Protein AF-A0A2V9ZNV8-F1 (afdb_monomer)

Sequence (178 aa):
MLICQIPMPKRKITPRYIADHIRRVLKDGGSAPHAEGVQHFFKHEIKSRGWYTAELRKVAVRFRRTILREQGLGFLLKVADDLFSGDVLEEKVFAVFLLEKLTDKFADPEFKLFESWLNRISSWAEHDGLVHYLIAPMVAANPERAKAMLRGSYPGNAPEDVLSGDHQIVRNIAVRQR

Mean predicted aligned error: 8.96 Å

Nearest PDB structures (foldseek):
  5clc-assembly1_A  TM=7.152E-01  e=2.183E-01  Bacillus cereus
  8twe-assembly1_A  TM=3.656E-01  e=3.025E+00  Homo sapiens
  3t7u-assembly1_A  TM=3.974E-01  e=7.906E+00  Homo sapiens

pLDDT: mean 80.58, std 19.2, range [36.0, 98.56]

Radius of gyration: 18.41 Å; Cα contacts (8 Å, |Δi|>4): 167; chains: 1; bounding box: 57×50×42 Å

Solvent-accessible surface area (backbone atoms only — not comparable to full-atom values): 10294 Å² total; per-residue (Å²): 136,85,81,80,79,76,81,74,80,77,76,83,84,46,42,65,60,51,30,55,48,50,54,48,52,51,64,75,70,34,34,71,78,44,23,60,58,56,42,76,81,43,100,58,96,65,55,56,50,22,66,57,67,56,59,50,42,56,52,23,48,54,51,35,56,51,39,44,76,76,63,28,66,74,45,46,52,48,22,25,51,56,25,39,73,46,82,36,53,60,40,32,53,38,23,45,43,49,49,44,92,46,46,91,80,53,54,71,71,54,50,52,51,58,56,59,47,62,83,64,57,86,48,44,69,55,48,51,48,46,39,64,54,45,48,48,57,43,27,73,75,38,61,70,52,50,58,51,51,69,68,55,66,69,68,97,71,66,52,69,69,49,75,64,61,63,67,62,55,61,50,48,53,64,56,70,57,105

Foldseek 3Di:
DDPPPDPDPDPPDALVNVLVVVVVVLQVVADPVQQVVVCVLDPDDAQERRDQLVVLLVVLVVVLVVCCVPPNDVSLLSNLLSQLLDRHPSSLLSSLSSCFPVLVVDDPVVLVVLVVSLVSDDALLSVCSSCVRHNVVNCVVPVVVVVVCVVPPNPPPPPVRNVVPPVVVNCVSVVVSD

Secondary structure (DSSP, 8-state):
--------------HHHHHHHHHHHHHHT--HHHHHHHHTT-SS--------HHHHHHHHHHHHHHHHHHH-HHHHHHHHHHHHTSS-HHHHHHHHHHHTT-GGG--HHHHHHHHHHGGG--SHHHHHHHIIIIIHHHHHH-THHHHHHHHS---TT--HHHHT--HHHHHHHHHHT-

Structure (mmCIF, N/CA/C/O backbone):
data_AF-A0A2V9ZNV8-F1
#
_entry.id   AF-A0A2V9ZNV8-F1
#
loop_
_atom_site.group_PDB
_atom_site.id
_atom_site.type_symbol
_atom_site.label_atom_id
_atom_site.label_alt_id
_atom_site.label_comp_id
_atom_site.label_asym_id
_atom_site.label_entity_id
_atom_site.label_seq_id
_atom_site.pdbx_PDB_ins_code
_atom_site.Cartn_x
_atom_site.Cartn_y
_atom_site.Cartn_z
_atom_site.occupancy
_atom_site.B_iso_or_equiv
_atom_site.auth_seq_id
_atom_site.auth_comp_id
_atom_site.auth_asym_id
_atom_site.auth_atom_id
_atom_site.pdbx_PDB_model_num
ATOM 1 N N . MET A 1 1 ? -36.418 -35.759 -21.813 1.00 37.81 1 MET A N 1
ATOM 2 C CA . MET A 1 1 ? -35.097 -35.883 -21.156 1.00 37.81 1 MET A CA 1
ATOM 3 C C . MET A 1 1 ? -34.830 -34.603 -20.382 1.00 37.81 1 MET A C 1
ATOM 5 O O . MET A 1 1 ? -34.670 -33.559 -20.997 1.00 37.81 1 MET A O 1
ATOM 9 N N . LEU A 1 2 ? -34.880 -34.669 -19.051 1.00 41.97 2 LEU A N 1
ATOM 10 C CA . LEU A 1 2 ? -34.620 -33.539 -18.157 1.00 41.97 2 LEU A CA 1
ATOM 11 C C . LEU A 1 2 ? -33.108 -33.506 -17.881 1.00 41.97 2 LEU A C 1
ATOM 13 O O . LEU A 1 2 ? -32.586 -34.416 -17.240 1.00 41.97 2 LEU A O 1
ATOM 17 N N . ILE A 1 3 ? -32.388 -32.517 -18.412 1.00 45.09 3 ILE A N 1
ATOM 18 C CA . ILE A 1 3 ? -30.955 -32.362 -18.136 1.00 45.09 3 ILE A CA 1
ATOM 19 C C . ILE A 1 3 ? -30.840 -31.653 -16.786 1.00 45.09 3 ILE A C 1
ATOM 21 O O . ILE A 1 3 ? -31.090 -30.455 -16.675 1.00 45.09 3 ILE A O 1
ATOM 25 N N . CYS A 1 4 ? -30.511 -32.422 -15.751 1.00 42.50 4 CYS A N 1
ATOM 26 C CA . CYS A 1 4 ? -30.194 -31.918 -14.424 1.00 42.50 4 CYS A CA 1
ATOM 27 C C . CYS A 1 4 ? -28.924 -31.055 -14.528 1.00 42.50 4 CYS A C 1
ATOM 29 O O . CYS A 1 4 ? -27.820 -31.579 -14.673 1.00 42.50 4 CYS A O 1
ATOM 31 N N . GLN A 1 5 ? -29.074 -29.729 -14.522 1.00 48.47 5 GLN 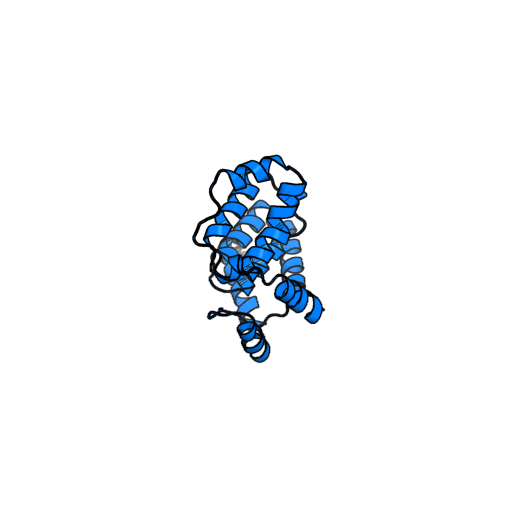A N 1
ATOM 32 C CA . GLN A 1 5 ? -27.938 -28.822 -14.382 1.00 48.47 5 GLN A CA 1
ATOM 33 C C . GLN A 1 5 ? -27.420 -28.949 -12.950 1.00 48.47 5 GLN A C 1
ATOM 35 O O . GLN A 1 5 ? -27.985 -28.377 -12.021 1.00 48.47 5 GLN A O 1
ATOM 40 N N . ILE A 1 6 ? -26.357 -29.730 -12.767 1.00 54.69 6 ILE A N 1
ATOM 41 C CA . ILE A 1 6 ? -25.615 -29.774 -11.508 1.00 54.69 6 ILE A CA 1
ATOM 42 C C . ILE A 1 6 ? -24.993 -28.381 -11.317 1.00 54.69 6 ILE A C 1
ATOM 44 O O . ILE A 1 6 ? -24.183 -27.971 -12.155 1.00 54.69 6 ILE A O 1
ATOM 48 N N . PRO A 1 7 ? -25.341 -27.621 -10.262 1.00 53.62 7 PRO A N 1
ATOM 49 C CA . PRO A 1 7 ? -24.686 -26.352 -10.000 1.00 53.62 7 PRO A CA 1
ATOM 50 C C . PRO A 1 7 ? -23.217 -26.625 -9.667 1.00 53.62 7 PRO A C 1
ATOM 52 O O . PRO A 1 7 ? -22.889 -27.203 -8.632 1.00 53.62 7 PRO A O 1
ATOM 55 N N . MET A 1 8 ? -22.323 -26.211 -10.564 1.00 44.19 8 MET A N 1
ATOM 56 C CA . MET A 1 8 ? -20.884 -26.215 -10.316 1.00 44.19 8 MET A CA 1
ATOM 57 C C . MET A 1 8 ? -20.601 -25.396 -9.047 1.00 44.19 8 MET A C 1
ATOM 59 O O . MET A 1 8 ? -21.043 -24.243 -8.964 1.00 44.19 8 MET A O 1
ATOM 63 N N . PRO A 1 9 ? -19.871 -25.934 -8.055 1.00 50.34 9 PRO A N 1
ATOM 64 C CA . PRO A 1 9 ? -19.539 -25.176 -6.859 1.00 50.34 9 PRO A CA 1
ATOM 65 C C . PRO A 1 9 ? -18.729 -23.943 -7.269 1.00 50.34 9 PRO A C 1
ATOM 67 O O . PRO A 1 9 ? -17.653 -24.060 -7.861 1.00 50.34 9 PRO A O 1
ATOM 70 N N . LYS A 1 10 ? -19.250 -22.745 -6.969 1.00 58.75 10 LYS A N 1
ATOM 71 C CA . LYS A 1 10 ? -18.510 -21.490 -7.150 1.00 58.75 10 LYS A CA 1
ATOM 72 C C . LYS A 1 10 ? -17.178 -21.636 -6.415 1.00 58.75 10 LYS A C 1
ATOM 74 O O . LYS A 1 10 ? -17.166 -21.793 -5.194 1.00 58.75 10 LYS A O 1
ATOM 79 N N . ARG A 1 11 ? -16.060 -21.626 -7.153 1.00 64.50 11 ARG A N 1
ATOM 80 C CA . ARG A 1 11 ? -14.713 -21.643 -6.563 1.00 64.50 11 ARG A CA 1
ATOM 81 C C . ARG A 1 11 ? -14.654 -20.561 -5.484 1.00 64.50 11 ARG A C 1
ATOM 83 O O . ARG A 1 11 ? -14.945 -19.402 -5.769 1.00 64.50 11 ARG A O 1
ATOM 90 N N . LYS A 1 12 ? -14.292 -20.936 -4.253 1.00 75.94 12 LYS A N 1
ATOM 91 C CA . LYS A 1 12 ? -14.057 -19.9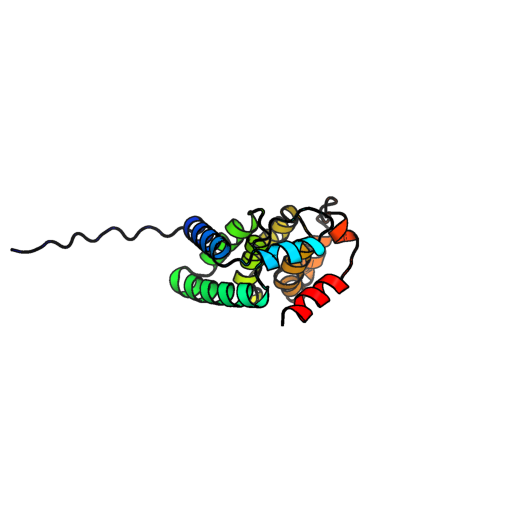64 -3.179 1.00 75.94 12 LYS A CA 1
ATOM 92 C C . LYS A 1 12 ? -12.858 -19.108 -3.580 1.00 75.94 12 LYS A C 1
ATOM 94 O O . LYS A 1 12 ? -11.733 -19.598 -3.620 1.00 75.94 12 LYS A O 1
ATOM 99 N N . ILE A 1 13 ? -13.117 -17.852 -3.922 1.00 89.19 13 ILE A N 1
ATOM 100 C CA . ILE A 1 13 ? -12.081 -16.878 -4.256 1.00 89.19 13 ILE A CA 1
ATOM 101 C C . ILE A 1 13 ? -11.381 -16.495 -2.949 1.00 89.19 13 ILE A C 1
ATOM 103 O O . ILE A 1 13 ? -12.028 -16.045 -2.006 1.00 89.19 13 ILE A O 1
ATOM 107 N N . THR A 1 14 ? -10.069 -16.708 -2.872 1.00 95.94 14 THR A N 1
ATOM 108 C CA . THR A 1 14 ? -9.252 -16.346 -1.703 1.00 95.94 14 THR A CA 1
ATOM 109 C C . THR A 1 14 ? -8.423 -15.092 -1.994 1.00 95.94 14 THR A C 1
ATOM 111 O O . THR A 1 14 ? -8.140 -14.817 -3.164 1.00 95.94 14 THR A O 1
ATOM 114 N N . PRO A 1 15 ? -7.989 -14.332 -0.968 1.00 97.12 15 PRO A N 1
ATOM 115 C CA . PRO A 1 15 ? -7.111 -13.180 -1.180 1.00 97.12 15 PRO A CA 1
ATOM 116 C C . PRO A 1 15 ? -5.831 -13.553 -1.934 1.00 97.12 15 PRO A C 1
ATOM 118 O O . PRO A 1 15 ? -5.491 -12.908 -2.921 1.00 97.12 15 PRO A O 1
ATOM 121 N N . ARG A 1 16 ? -5.201 -14.672 -1.553 1.00 96.25 16 ARG A N 1
ATOM 122 C CA . ARG A 1 16 ? -4.013 -15.211 -2.226 1.00 96.25 16 ARG A CA 1
ATOM 123 C C . ARG A 1 16 ? -4.261 -15.538 -3.699 1.00 96.25 16 ARG A C 1
ATOM 125 O O . ARG A 1 16 ? -3.442 -15.201 -4.539 1.00 96.25 16 ARG A O 1
ATOM 132 N N . TYR A 1 17 ? -5.413 -16.122 -4.040 1.00 96.38 17 TYR A N 1
ATOM 133 C CA . TYR A 1 17 ? -5.758 -16.393 -5.441 1.00 96.38 17 TYR A CA 1
ATOM 134 C C . TYR A 1 17 ? -5.817 -15.106 -6.283 1.00 96.38 17 TYR A C 1
ATOM 136 O O . TYR A 1 17 ? -5.350 -15.088 -7.424 1.00 96.38 17 TYR A O 1
ATOM 144 N N . ILE A 1 18 ? -6.373 -14.026 -5.723 1.00 97.38 18 ILE A N 1
ATOM 145 C CA . ILE A 1 18 ? -6.427 -12.721 -6.392 1.00 97.38 18 ILE A CA 1
ATOM 146 C C . ILE A 1 18 ? -5.042 -12.075 -6.458 1.00 97.38 18 ILE A C 1
ATOM 148 O O . ILE A 1 18 ? -4.685 -11.555 -7.513 1.00 97.38 18 ILE A O 1
ATOM 152 N N . ALA A 1 19 ? -4.244 -12.154 -5.392 1.00 97.81 19 ALA A N 1
ATOM 153 C CA . ALA A 1 19 ? -2.860 -11.692 -5.404 1.00 97.81 19 ALA A CA 1
ATOM 154 C C . ALA A 1 19 ? -2.050 -12.418 -6.490 1.00 97.81 19 ALA A C 1
ATOM 156 O O . ALA A 1 19 ? -1.453 -11.766 -7.339 1.00 97.81 19 ALA A O 1
ATOM 157 N N . ASP A 1 20 ? -2.139 -13.746 -6.581 1.00 96.88 20 ASP A N 1
ATOM 158 C CA . ASP A 1 20 ? -1.485 -14.536 -7.631 1.00 96.88 20 ASP A CA 1
ATOM 159 C C . ASP A 1 20 ? -1.971 -14.164 -9.037 1.00 96.88 20 ASP A C 1
ATOM 161 O O . ASP A 1 20 ? -1.202 -14.191 -10.001 1.00 96.88 20 ASP A O 1
ATOM 165 N N . HIS A 1 21 ? -3.249 -13.810 -9.184 1.00 96.25 21 HIS A N 1
ATOM 166 C CA . HIS A 1 21 ? -3.761 -13.300 -10.450 1.00 96.25 21 HIS A CA 1
ATOM 167 C C . HIS A 1 21 ? -3.159 -11.939 -10.810 1.00 96.25 21 HIS A C 1
ATOM 169 O O . HIS A 1 21 ? -2.705 -11.773 -11.942 1.00 96.25 21 HIS A O 1
ATOM 175 N N . ILE A 1 22 ? -3.094 -11.006 -9.859 1.00 96.62 22 ILE A N 1
ATOM 176 C CA . ILE A 1 22 ? -2.449 -9.700 -10.041 1.00 96.62 22 ILE A CA 1
ATOM 177 C C . ILE A 1 22 ? -0.969 -9.890 -10.382 1.00 96.62 22 ILE A C 1
ATOM 179 O O . ILE A 1 22 ? -0.497 -9.305 -11.351 1.00 96.62 22 ILE A O 1
ATOM 183 N N . ARG A 1 23 ? -0.254 -10.780 -9.682 1.00 96.19 23 ARG A N 1
ATOM 184 C CA . ARG A 1 23 ? 1.138 -11.129 -10.000 1.00 96.19 23 ARG A CA 1
ATOM 185 C C . ARG A 1 23 ? 1.294 -11.594 -11.443 1.00 96.19 23 ARG A C 1
ATOM 187 O O . ARG A 1 23 ? 2.252 -11.192 -12.088 1.00 96.19 23 ARG A O 1
ATOM 194 N N . ARG A 1 24 ? 0.375 -12.396 -11.987 1.00 94.44 24 ARG A N 1
ATOM 195 C CA . ARG A 1 24 ? 0.421 -12.770 -13.415 1.00 94.44 24 ARG A CA 1
ATOM 196 C C . ARG A 1 24 ? 0.224 -11.558 -14.326 1.00 94.44 24 ARG A C 1
ATOM 198 O O . ARG A 1 24 ? 1.060 -11.319 -15.184 1.00 94.44 24 ARG A O 1
ATOM 205 N N . VAL A 1 25 ? -0.786 -10.726 -14.062 1.00 93.75 25 VAL A N 1
ATOM 206 C CA . VAL A 1 25 ? -1.027 -9.489 -14.834 1.00 93.75 25 VAL A CA 1
ATOM 207 C C . VAL A 1 25 ? 0.201 -8.575 -14.840 1.00 93.75 25 VAL A C 1
ATOM 209 O O . VAL A 1 25 ? 0.586 -8.068 -15.888 1.00 93.75 25 VAL A O 1
ATOM 212 N N . LEU A 1 26 ? 0.851 -8.397 -13.688 1.00 92.00 26 LEU A N 1
ATOM 213 C CA . LEU A 1 26 ? 2.062 -7.585 -13.581 1.00 92.00 26 LEU A CA 1
ATOM 214 C C . LEU A 1 26 ? 3.243 -8.193 -14.341 1.00 92.00 26 LEU A C 1
ATOM 216 O O . LEU A 1 26 ? 4.088 -7.454 -14.834 1.00 92.00 26 LEU A O 1
ATOM 220 N N . LYS A 1 27 ? 3.329 -9.525 -14.412 1.00 90.06 27 LYS A N 1
ATOM 221 C CA . LYS A 1 27 ? 4.373 -10.230 -15.167 1.00 90.06 27 LYS A CA 1
ATOM 222 C C . LYS A 1 27 ? 4.191 -10.025 -16.665 1.00 90.06 27 LYS A C 1
ATOM 224 O O . LYS A 1 27 ? 5.161 -9.732 -17.350 1.00 90.06 27 LYS A O 1
ATOM 229 N N . ASP A 1 28 ? 2.955 -10.143 -17.133 1.00 88.31 28 ASP A N 1
ATOM 230 C CA . ASP A 1 28 ? 2.644 -10.174 -18.560 1.00 88.31 28 ASP A CA 1
ATOM 231 C C . ASP A 1 28 ? 2.491 -8.767 -19.170 1.00 88.31 28 ASP A C 1
ATOM 233 O O . ASP A 1 28 ? 2.621 -8.607 -20.378 1.00 88.31 28 ASP A O 1
ATOM 237 N N . GLY A 1 29 ? 2.216 -7.740 -18.354 1.00 82.00 29 GLY A N 1
ATOM 238 C CA . GLY A 1 29 ? 2.041 -6.354 -18.815 1.00 82.00 29 GLY A CA 1
ATOM 239 C C . GLY A 1 29 ? 3.265 -5.441 -18.666 1.00 82.00 29 GLY A C 1
ATOM 240 O O . GLY A 1 29 ? 3.159 -4.248 -18.938 1.00 82.00 29 GLY A O 1
ATOM 241 N N . GLY A 1 30 ? 4.397 -5.972 -18.200 1.00 77.94 30 GLY A N 1
ATOM 242 C CA . GLY A 1 30 ? 5.641 -5.223 -18.008 1.00 77.94 30 GLY A CA 1
ATOM 243 C C . GLY A 1 30 ? 6.418 -4.955 -19.304 1.00 77.94 30 GLY A C 1
ATOM 244 O O . GLY A 1 30 ? 6.308 -5.713 -20.265 1.00 77.94 30 GLY A O 1
ATOM 245 N N . SER A 1 31 ? 7.228 -3.890 -19.335 1.00 76.00 31 SER A N 1
ATOM 246 C CA . SER A 1 31 ? 8.091 -3.540 -20.476 1.00 76.00 31 SER A CA 1
ATOM 247 C C . SER A 1 31 ? 9.567 -3.776 -20.147 1.00 76.00 31 SER A C 1
ATOM 249 O O . SER A 1 31 ? 10.114 -3.113 -19.266 1.00 76.00 31 SER A O 1
ATOM 251 N N . ALA A 1 32 ? 10.238 -4.677 -20.875 1.00 68.75 32 ALA A N 1
ATOM 252 C CA . ALA A 1 32 ? 11.650 -5.006 -20.633 1.00 68.75 32 ALA A CA 1
ATOM 253 C C . ALA A 1 32 ? 12.603 -3.792 -20.757 1.00 68.75 32 ALA A C 1
ATOM 255 O O . ALA A 1 32 ? 13.367 -3.566 -19.819 1.00 68.75 32 ALA A O 1
ATOM 256 N N . PRO A 1 33 ? 12.501 -2.927 -21.792 1.00 69.56 33 PRO A N 1
ATOM 257 C CA . PRO A 1 33 ? 13.303 -1.699 -21.855 1.00 69.56 33 PRO A CA 1
ATOM 258 C C . PRO A 1 33 ? 13.054 -0.741 -20.683 1.00 69.56 33 PRO A C 1
ATOM 260 O O . PRO A 1 33 ? 13.942 0.006 -20.278 1.00 69.56 33 PRO A O 1
ATOM 263 N N . HIS A 1 34 ? 11.840 -0.740 -20.119 1.00 66.25 34 HIS A N 1
ATOM 264 C CA . HIS A 1 34 ? 11.557 0.091 -18.953 1.00 66.25 34 HIS A CA 1
ATOM 265 C C . HIS A 1 34 ? 12.134 -0.512 -17.669 1.00 66.25 34 HIS A C 1
ATOM 267 O O . HIS A 1 34 ? 12.606 0.239 -16.822 1.00 66.25 34 HIS A O 1
ATOM 273 N N . ALA A 1 35 ? 12.146 -1.841 -17.535 1.00 68.88 35 ALA A N 1
ATOM 274 C CA . ALA A 1 35 ? 12.734 -2.525 -16.384 1.00 68.88 35 ALA A CA 1
ATOM 275 C C . ALA A 1 35 ? 14.234 -2.205 -16.237 1.00 68.88 35 ALA A C 1
ATOM 277 O O . ALA A 1 35 ? 14.686 -1.887 -15.140 1.00 68.88 35 ALA A O 1
ATOM 278 N N . GLU A 1 36 ? 14.979 -2.186 -17.347 1.00 69.31 36 GLU A N 1
ATOM 279 C CA . GLU A 1 36 ? 16.390 -1.762 -17.373 1.00 69.31 36 GLU A CA 1
ATOM 280 C C . GLU A 1 36 ? 16.547 -0.295 -16.943 1.00 69.31 36 GLU A C 1
ATOM 282 O O . GLU A 1 36 ? 17.393 0.037 -16.112 1.00 69.31 36 GLU A O 1
ATOM 287 N N . GLY A 1 37 ? 15.660 0.578 -17.433 1.00 70.56 37 GLY A N 1
ATOM 288 C CA . GLY A 1 37 ? 15.619 1.989 -17.053 1.00 70.56 37 GLY A CA 1
ATOM 289 C C . GLY A 1 37 ? 15.384 2.223 -15.557 1.00 70.56 37 GLY A C 1
ATOM 290 O O . GLY A 1 37 ? 15.953 3.152 -14.983 1.00 70.56 37 GLY A O 1
ATOM 291 N N . VAL A 1 38 ? 14.562 1.384 -14.918 1.00 70.50 38 VAL A N 1
ATOM 292 C CA . VAL A 1 38 ? 14.259 1.469 -13.480 1.00 70.50 38 VAL A CA 1
ATOM 293 C C . VAL A 1 38 ? 15.505 1.183 -12.642 1.00 70.50 38 VAL A C 1
ATOM 295 O O . VAL A 1 38 ? 15.755 1.897 -11.672 1.00 70.50 38 VAL A O 1
ATOM 298 N N . GLN A 1 39 ? 16.323 0.204 -13.036 1.00 79.38 39 GLN A N 1
ATOM 299 C CA . GLN A 1 39 ? 17.519 -0.191 -12.287 1.00 79.38 39 GLN A CA 1
ATOM 300 C C . GLN A 1 39 ? 18.531 0.956 -12.124 1.00 79.38 39 GLN A C 1
ATOM 302 O O . GLN A 1 39 ? 19.186 1.040 -11.088 1.00 79.38 39 GLN A O 1
ATOM 307 N N . HIS A 1 40 ? 18.628 1.882 -13.085 1.00 80.19 40 HIS A N 1
ATOM 308 C CA . HIS A 1 40 ? 19.553 3.023 -13.009 1.00 80.19 40 HIS A CA 1
ATOM 309 C C . HIS A 1 40 ? 19.295 3.975 -11.832 1.00 80.19 40 HIS A C 1
ATOM 311 O O . HIS A 1 40 ? 20.182 4.745 -11.468 1.00 80.19 40 HIS A 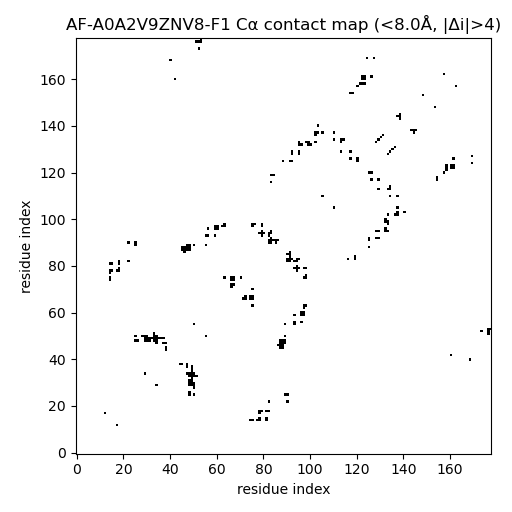O 1
ATOM 317 N N . PHE A 1 41 ? 18.102 3.939 -11.233 1.00 74.88 41 PHE A N 1
ATOM 318 C CA . PHE A 1 41 ? 17.764 4.762 -10.069 1.00 74.88 41 PHE A CA 1
ATOM 319 C C . PHE A 1 41 ? 18.158 4.125 -8.733 1.00 74.88 41 PHE A C 1
ATOM 321 O O . PHE A 1 41 ? 18.078 4.788 -7.697 1.00 74.88 41 PHE A O 1
ATOM 328 N N . PHE A 1 42 ? 18.566 2.855 -8.736 1.00 75.50 42 PHE A N 1
ATOM 329 C CA . PHE A 1 42 ? 18.868 2.106 -7.523 1.00 75.50 42 PHE A CA 1
ATOM 330 C C . PHE A 1 42 ? 20.341 1.723 -7.474 1.00 75.50 42 PHE A C 1
ATOM 332 O O . PHE A 1 42 ? 20.926 1.258 -8.450 1.00 75.50 42 PHE A O 1
ATOM 339 N N . LYS A 1 43 ? 20.934 1.896 -6.291 1.00 76.00 43 LYS A N 1
ATOM 340 C CA . LYS A 1 43 ? 22.324 1.510 -6.010 1.00 76.00 43 LYS A CA 1
ATOM 341 C C . LYS A 1 43 ? 22.493 -0.006 -5.824 1.00 76.00 43 LYS A C 1
ATOM 343 O O . LYS A 1 43 ? 23.616 -0.492 -5.797 1.00 76.00 43 LYS A O 1
ATOM 348 N N . HIS A 1 44 ? 21.384 -0.734 -5.710 1.00 78.19 44 HIS A N 1
ATOM 349 C CA . HIS A 1 44 ? 21.317 -2.179 -5.508 1.00 78.19 44 HIS A CA 1
ATOM 350 C C . HIS A 1 44 ? 20.339 -2.797 -6.512 1.00 78.19 44 HIS A C 1
ATOM 352 O O . HIS A 1 44 ? 19.493 -2.090 -7.064 1.00 78.19 44 HIS A O 1
ATOM 358 N N . GLU A 1 45 ? 20.447 -4.103 -6.753 1.00 80.38 45 GLU A N 1
ATOM 359 C CA . GLU A 1 45 ? 19.557 -4.816 -7.674 1.00 80.38 45 GLU A CA 1
ATOM 360 C C . GLU A 1 45 ? 18.102 -4.769 -7.184 1.00 80.38 45 GLU A C 1
ATOM 362 O O . GLU A 1 45 ? 17.804 -5.131 -6.044 1.00 80.38 45 GLU A O 1
ATOM 367 N N . ILE A 1 46 ? 17.190 -4.341 -8.059 1.00 81.75 46 ILE A N 1
ATOM 368 C CA . ILE A 1 46 ? 15.752 -4.309 -7.796 1.00 81.75 46 ILE A CA 1
ATOM 369 C C . ILE A 1 46 ? 15.029 -5.198 -8.800 1.00 81.75 46 ILE A C 1
ATOM 371 O O . ILE A 1 46 ? 15.159 -5.048 -10.014 1.00 81.75 46 ILE A O 1
ATOM 375 N N . LYS A 1 47 ? 14.170 -6.086 -8.288 1.00 85.75 47 LYS A N 1
ATOM 376 C CA . LYS A 1 47 ? 13.258 -6.881 -9.115 1.00 85.75 47 LYS A CA 1
ATOM 377 C C . LYS A 1 47 ? 12.135 -5.982 -9.634 1.00 85.75 47 LYS A C 1
ATOM 379 O O . LYS A 1 47 ? 11.096 -5.843 -8.985 1.00 85.75 47 LYS A O 1
ATOM 384 N N . SER A 1 48 ? 12.351 -5.382 -10.799 1.00 83.81 48 SER A N 1
ATOM 385 C CA . SER A 1 48 ? 11.348 -4.603 -11.524 1.00 83.81 48 SER A CA 1
ATOM 386 C C . SER A 1 48 ? 10.828 -5.366 -12.739 1.00 83.81 48 SER A C 1
ATOM 388 O O . SER A 1 48 ? 11.554 -6.098 -13.412 1.00 83.81 48 SER A O 1
ATOM 390 N N . ARG A 1 49 ? 9.542 -5.182 -13.030 1.00 83.38 49 ARG A N 1
ATOM 391 C CA . ARG A 1 49 ? 8.882 -5.660 -14.252 1.00 83.38 49 ARG A CA 1
ATOM 392 C C . ARG A 1 49 ? 8.696 -4.550 -15.284 1.00 83.38 49 ARG A C 1
ATOM 394 O O . ARG A 1 49 ? 8.094 -4.789 -16.324 1.00 83.38 49 ARG A O 1
ATOM 401 N N . GLY A 1 50 ? 9.189 -3.343 -15.014 1.00 81.75 50 GLY A N 1
ATOM 402 C CA . GLY A 1 50 ? 9.173 -2.243 -15.972 1.00 81.75 50 GLY A CA 1
ATOM 403 C C . GLY A 1 50 ? 7.777 -1.687 -16.225 1.00 81.75 50 GLY A C 1
ATOM 404 O O . GLY A 1 50 ? 7.413 -1.424 -17.372 1.00 81.75 50 GLY A O 1
ATOM 405 N N . TRP A 1 51 ? 6.984 -1.492 -15.170 1.00 83.69 51 TRP A N 1
ATOM 406 C CA . TRP A 1 51 ? 5.726 -0.752 -15.280 1.00 83.69 51 TRP A CA 1
ATOM 407 C C . TRP A 1 51 ? 5.932 0.745 -15.081 1.00 83.69 51 TRP A C 1
ATOM 409 O O . TRP A 1 51 ? 6.545 1.174 -14.107 1.00 83.69 51 TRP A O 1
ATOM 419 N N . TYR A 1 52 ? 5.297 1.550 -15.932 1.00 82.62 52 TYR A N 1
ATOM 420 C CA . TYR A 1 52 ? 5.116 2.967 -15.639 1.00 82.62 52 TYR A CA 1
ATOM 421 C C . TYR A 1 52 ? 4.148 3.142 -14.468 1.00 82.62 52 TYR A C 1
ATOM 423 O O . TYR A 1 52 ? 3.056 2.562 -14.444 1.00 82.62 52 TYR A O 1
ATOM 431 N N . THR A 1 53 ? 4.506 4.013 -13.526 1.00 83.94 53 THR A N 1
ATOM 432 C CA . THR A 1 53 ? 3.742 4.262 -12.294 1.00 83.94 53 THR A CA 1
ATOM 433 C C . THR A 1 53 ? 2.295 4.672 -12.585 1.00 83.94 53 THR A C 1
ATOM 435 O O . THR A 1 53 ? 1.368 4.234 -11.901 1.00 83.94 53 THR A O 1
ATOM 438 N N . ALA A 1 54 ? 2.079 5.501 -13.612 1.00 86.12 54 ALA A N 1
ATOM 439 C CA . ALA A 1 54 ? 0.748 5.958 -14.003 1.00 86.12 54 ALA A CA 1
ATOM 440 C C . ALA A 1 54 ? -0.148 4.804 -14.487 1.00 86.12 54 ALA A C 1
ATOM 442 O O . ALA A 1 54 ? -1.310 4.717 -14.082 1.00 86.12 54 ALA A O 1
ATOM 443 N N . GLU A 1 55 ? 0.392 3.896 -15.301 1.00 88.19 55 GLU A N 1
ATOM 444 C CA . GLU A 1 55 ? -0.342 2.730 -15.800 1.00 88.19 55 GLU A CA 1
ATOM 445 C C . GLU A 1 55 ? -0.607 1.722 -14.683 1.00 88.19 55 GLU A C 1
ATOM 447 O O . GLU A 1 55 ? -1.746 1.278 -14.510 1.00 88.19 55 GLU A O 1
ATOM 452 N N . LEU A 1 56 ? 0.397 1.455 -13.842 1.00 90.00 56 LEU A N 1
ATOM 453 C CA . LEU A 1 56 ? 0.259 0.590 -12.671 1.00 90.00 56 LEU A CA 1
ATOM 454 C C . LEU A 1 56 ? -0.878 1.071 -11.756 1.00 90.00 56 LEU A C 1
ATOM 456 O O . LEU A 1 56 ? -1.749 0.294 -11.357 1.00 90.00 56 LEU A O 1
ATOM 460 N N . ARG A 1 57 ? -0.934 2.384 -11.496 1.00 92.62 57 ARG A N 1
ATOM 461 C CA . ARG A 1 57 ? -1.996 3.018 -10.705 1.00 92.62 57 ARG A CA 1
ATOM 462 C C . ARG A 1 57 ? -3.368 2.885 -11.362 1.00 92.62 57 ARG A C 1
ATOM 464 O O . ARG A 1 57 ? -4.338 2.555 -10.678 1.00 92.62 57 ARG A O 1
ATOM 471 N N . LYS A 1 58 ? -3.481 3.109 -12.677 1.00 93.62 58 LYS A N 1
ATOM 472 C CA . LYS A 1 58 ? -4.753 2.933 -13.407 1.00 93.62 58 LYS A CA 1
ATOM 473 C C . LYS A 1 58 ? -5.279 1.504 -13.260 1.00 93.62 58 LYS A C 1
ATOM 475 O O . LYS A 1 58 ? -6.474 1.323 -13.008 1.00 93.62 58 LYS A O 1
ATOM 480 N N . VAL A 1 59 ? -4.405 0.505 -13.380 1.00 95.38 59 VAL A N 1
ATOM 481 C CA . VAL A 1 59 ? -4.767 -0.910 -13.210 1.00 95.38 59 VAL A CA 1
ATOM 482 C C . VAL A 1 59 ? -5.184 -1.193 -11.763 1.00 95.38 59 VAL A C 1
ATOM 484 O O . VAL A 1 59 ? -6.267 -1.742 -11.549 1.00 95.38 59 VAL A O 1
ATOM 487 N N . ALA A 1 60 ? -4.418 -0.736 -10.769 1.00 96.81 60 ALA A N 1
ATOM 488 C CA . ALA A 1 60 ? -4.751 -0.907 -9.352 1.00 96.81 60 ALA A CA 1
ATOM 489 C C . ALA A 1 60 ? -6.129 -0.329 -8.994 1.00 96.81 60 ALA A C 1
ATOM 491 O O . ALA A 1 60 ? -6.937 -0.993 -8.344 1.00 96.81 60 ALA A O 1
ATOM 492 N N . VAL A 1 61 ? -6.471 0.862 -9.498 1.00 96.81 61 VAL A N 1
ATOM 493 C CA . VAL A 1 61 ? -7.789 1.479 -9.267 1.00 96.81 61 VAL A CA 1
ATOM 494 C C . VAL A 1 61 ? -8.933 0.624 -9.827 1.00 96.81 61 VAL A C 1
ATOM 496 O O . VAL A 1 61 ? -9.999 0.550 -9.205 1.00 96.81 61 VAL A O 1
ATOM 499 N N . ARG A 1 62 ? -8.738 -0.037 -10.976 1.00 97.12 62 ARG A N 1
ATOM 500 C CA . ARG A 1 62 ? -9.740 -0.952 -11.553 1.00 97.12 62 ARG A CA 1
ATOM 501 C C . ARG A 1 62 ? -9.932 -2.183 -10.666 1.00 97.12 62 ARG A C 1
ATOM 503 O O . ARG A 1 62 ? -11.072 -2.494 -10.325 1.00 97.12 62 ARG A O 1
ATOM 510 N N . PHE A 1 63 ? -8.841 -2.816 -10.228 1.00 98.00 63 PHE A N 1
ATOM 511 C CA . PHE A 1 63 ? -8.897 -3.949 -9.296 1.00 98.00 63 PHE A CA 1
ATOM 512 C C . PHE A 1 63 ? -9.568 -3.568 -7.977 1.00 98.00 63 PHE A C 1
ATOM 514 O O . PHE A 1 63 ? -10.501 -4.246 -7.551 1.00 98.00 63 PHE A O 1
ATOM 521 N N . ARG A 1 64 ? -9.173 -2.441 -7.376 1.00 98.12 64 ARG A N 1
ATOM 522 C CA . ARG A 1 64 ? -9.763 -1.916 -6.139 1.00 98.12 64 ARG A CA 1
ATOM 523 C C . ARG A 1 64 ? -11.280 -1.801 -6.234 1.00 98.12 64 ARG A C 1
ATOM 525 O O . ARG A 1 64 ? -11.981 -2.286 -5.354 1.00 98.12 64 ARG A O 1
ATOM 532 N N . ARG A 1 65 ? -11.799 -1.178 -7.299 1.00 97.75 65 ARG A N 1
ATOM 533 C CA . ARG A 1 65 ? -13.251 -1.001 -7.498 1.00 97.75 65 ARG A CA 1
ATOM 534 C C . ARG A 1 65 ? -13.986 -2.340 -7.558 1.00 97.75 65 ARG A C 1
ATOM 536 O O . ARG A 1 65 ? -15.022 -2.484 -6.915 1.00 97.75 65 ARG A O 1
ATOM 543 N N . THR A 1 66 ? -13.447 -3.304 -8.299 1.00 97.44 66 THR A N 1
ATOM 544 C CA . THR A 1 66 ? -14.042 -4.640 -8.437 1.00 97.44 66 THR A CA 1
ATOM 545 C C . THR A 1 66 ? -14.005 -5.414 -7.120 1.00 97.44 66 THR A C 1
ATOM 547 O O . THR A 1 66 ? -15.042 -5.888 -6.666 1.00 97.44 66 THR A O 1
ATOM 550 N N . ILE A 1 67 ? -12.846 -5.475 -6.456 1.00 97.69 67 ILE A N 1
ATOM 551 C CA . ILE A 1 67 ? -12.682 -6.203 -5.190 1.00 97.69 67 ILE A CA 1
ATOM 552 C C . ILE A 1 67 ? -13.559 -5.591 -4.092 1.00 97.69 67 ILE A C 1
ATOM 554 O O . ILE A 1 67 ? -14.230 -6.328 -3.377 1.00 97.69 67 ILE A O 1
ATOM 558 N N . LEU A 1 68 ? -13.618 -4.259 -3.974 1.00 97.31 68 LEU A N 1
ATOM 559 C CA . LEU A 1 68 ? -14.487 -3.608 -2.987 1.00 97.31 68 LEU A CA 1
ATOM 560 C C . LEU A 1 68 ? -15.960 -3.946 -3.207 1.00 97.31 68 LEU A C 1
ATOM 562 O O . LEU A 1 68 ? -16.665 -4.212 -2.238 1.00 97.31 68 LEU A O 1
ATOM 566 N N . ARG A 1 69 ? -16.414 -3.947 -4.465 1.00 96.75 69 ARG A N 1
ATOM 567 C CA . ARG A 1 69 ? -17.803 -4.259 -4.816 1.00 96.75 69 ARG A CA 1
ATOM 568 C C . ARG A 1 69 ? -18.165 -5.714 -4.513 1.00 96.75 69 ARG A C 1
ATOM 570 O O . ARG A 1 69 ? -19.289 -5.975 -4.106 1.00 96.75 69 ARG A O 1
ATOM 577 N N . GLU A 1 70 ? -17.245 -6.646 -4.742 1.00 95.62 70 GLU A N 1
ATOM 578 C CA . GLU A 1 70 ? -17.545 -8.085 -4.701 1.00 95.62 70 GLU A CA 1
ATOM 579 C C . GLU A 1 70 ? -17.148 -8.768 -3.389 1.00 95.62 70 GLU A C 1
ATOM 581 O O . GLU A 1 70 ? -17.753 -9.771 -3.023 1.00 95.62 70 GLU A O 1
ATOM 586 N N . GLN A 1 71 ? -16.131 -8.253 -2.695 1.00 96.69 71 GLN A N 1
ATOM 587 C CA . GLN A 1 71 ? -15.507 -8.907 -1.538 1.00 96.69 71 GLN A CA 1
ATOM 588 C C . GLN A 1 71 ? -15.317 -7.975 -0.325 1.00 96.69 71 GLN A C 1
ATOM 590 O O . GLN A 1 71 ? -15.092 -8.448 0.789 1.00 96.69 71 GLN A O 1
ATOM 595 N N . GLY A 1 72 ? -15.410 -6.654 -0.514 1.00 97.44 72 GLY A N 1
ATOM 596 C CA . GLY A 1 72 ? -15.318 -5.661 0.560 1.00 97.44 72 GLY A CA 1
ATOM 597 C C . GLY A 1 72 ? -13.893 -5.279 0.992 1.00 97.44 72 GLY A C 1
ATOM 598 O O . GLY A 1 72 ? -12.887 -5.783 0.488 1.00 97.44 72 GLY A O 1
ATOM 599 N N . LEU A 1 73 ? -13.813 -4.339 1.943 1.00 97.75 73 LEU A N 1
ATOM 600 C CA . LEU A 1 73 ? -12.561 -3.695 2.372 1.00 97.75 73 LEU A CA 1
ATOM 601 C C . LEU A 1 73 ? -11.587 -4.662 3.058 1.00 97.75 73 LEU A C 1
ATOM 603 O O . LEU A 1 73 ? -10.402 -4.668 2.740 1.00 97.75 73 LEU A O 1
ATOM 607 N N . GLY A 1 74 ? -12.082 -5.517 3.956 1.00 97.69 74 GLY A N 1
ATOM 608 C CA . GLY A 1 74 ? -11.238 -6.485 4.664 1.00 97.69 74 GLY A CA 1
ATOM 609 C C . GLY A 1 74 ? -10.596 -7.518 3.733 1.00 97.69 74 GLY A C 1
ATOM 610 O O . GLY A 1 74 ? -9.471 -7.952 3.968 1.00 97.69 74 GLY A O 1
ATOM 611 N N . PHE A 1 75 ? -11.276 -7.894 2.645 1.00 98.31 75 PHE A N 1
ATOM 612 C CA . PHE A 1 75 ? -10.694 -8.768 1.628 1.00 98.31 75 PHE A CA 1
ATOM 613 C C . PHE A 1 75 ? -9.614 -8.039 0.824 1.00 98.31 75 PHE A C 1
ATOM 615 O O . PHE A 1 75 ? -8.537 -8.592 0.611 1.00 98.31 75 PHE A O 1
ATOM 622 N N . LEU A 1 76 ? -9.873 -6.788 0.426 1.00 98.56 76 LEU A N 1
ATOM 623 C CA . LEU A 1 76 ? -8.898 -5.946 -0.270 1.00 98.56 76 LEU A CA 1
ATOM 624 C C . LEU A 1 76 ? -7.607 -5.767 0.543 1.00 98.56 76 LEU A C 1
ATOM 626 O O . LEU A 1 76 ? -6.523 -5.909 -0.016 1.00 98.56 76 LEU A O 1
ATOM 630 N N . LEU A 1 77 ? -7.723 -5.517 1.852 1.00 98.44 77 LEU A N 1
ATOM 631 C CA . LEU A 1 77 ? -6.576 -5.407 2.761 1.00 98.44 77 LEU A CA 1
ATOM 632 C C . LEU A 1 77 ? -5.717 -6.676 2.754 1.00 98.44 77 LEU A C 1
ATOM 634 O O . LEU A 1 77 ? -4.500 -6.588 2.640 1.00 98.44 77 LEU A O 1
ATOM 638 N N . LYS A 1 78 ? -6.342 -7.858 2.793 1.00 98.50 78 LYS A N 1
ATOM 639 C CA . LYS A 1 78 ? -5.622 -9.142 2.737 1.00 98.50 78 LYS A CA 1
ATOM 640 C C . LYS A 1 78 ? -4.934 -9.379 1.392 1.00 98.50 78 LYS A C 1
ATOM 642 O O . LYS A 1 78 ? -3.865 -9.972 1.360 1.00 98.50 78 LYS A O 1
ATOM 647 N N . VAL A 1 79 ? -5.535 -8.933 0.285 1.00 98.56 79 VAL A N 1
ATOM 648 C CA . VAL A 1 79 ? -4.891 -8.991 -1.040 1.00 98.56 79 VAL A CA 1
ATOM 649 C C . VAL A 1 79 ? -3.661 -8.085 -1.071 1.00 98.56 79 VAL A C 1
ATOM 651 O O . VAL A 1 79 ? -2.616 -8.496 -1.564 1.00 98.56 79 VAL A O 1
ATOM 654 N N . ALA A 1 80 ? -3.781 -6.866 -0.542 1.00 98.56 80 ALA A N 1
ATOM 655 C CA . ALA A 1 80 ? -2.677 -5.917 -0.494 1.00 98.56 80 ALA A CA 1
ATOM 656 C C . ALA A 1 80 ? -1.531 -6.408 0.410 1.00 98.56 80 ALA A C 1
ATOM 658 O O . ALA A 1 80 ? -0.381 -6.319 0.003 1.00 98.56 80 ALA A O 1
ATOM 659 N N . ASP A 1 81 ? -1.829 -6.991 1.575 1.00 98.44 81 ASP A N 1
ATOM 660 C CA . ASP A 1 81 ? -0.812 -7.575 2.468 1.00 98.44 81 ASP A CA 1
ATOM 661 C C . ASP A 1 81 ? -0.048 -8.735 1.812 1.00 98.44 81 ASP A C 1
ATOM 663 O O . ASP A 1 81 ? 1.181 -8.775 1.871 1.00 98.44 81 ASP A O 1
ATOM 667 N N . ASP A 1 82 ? -0.753 -9.627 1.104 1.00 98.06 82 ASP A N 1
ATOM 668 C CA . ASP A 1 82 ? -0.121 -10.720 0.356 1.00 98.06 82 ASP A CA 1
ATOM 669 C C . ASP A 1 82 ? 0.800 -10.173 -0.747 1.00 98.06 82 ASP A C 1
ATOM 671 O O . ASP A 1 82 ? 1.948 -10.602 -0.860 1.00 98.0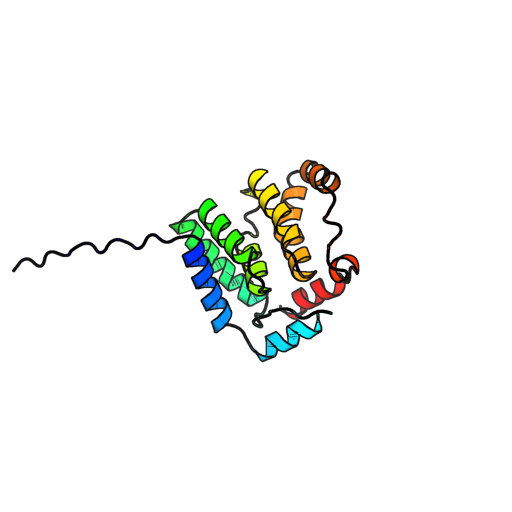6 82 ASP A O 1
ATOM 675 N N . LEU A 1 83 ? 0.355 -9.171 -1.514 1.00 97.94 83 LEU A N 1
ATOM 676 C CA . LEU A 1 83 ? 1.183 -8.514 -2.532 1.00 97.94 83 LEU A CA 1
ATOM 677 C C . LEU A 1 83 ? 2.404 -7.802 -1.932 1.00 97.94 83 LEU A C 1
ATOM 679 O O . LEU A 1 83 ? 3.498 -7.917 -2.479 1.00 97.94 83 LEU A O 1
ATOM 683 N N . PHE A 1 84 ? 2.245 -7.111 -0.800 1.00 96.94 84 PHE A N 1
ATOM 684 C CA . PHE A 1 84 ? 3.337 -6.370 -0.163 1.00 96.94 84 PHE A CA 1
ATOM 685 C C . PHE A 1 84 ? 4.414 -7.289 0.440 1.00 96.94 84 PHE A C 1
ATOM 687 O O . PHE A 1 84 ? 5.550 -6.869 0.636 1.00 96.94 84 PHE A O 1
ATOM 694 N N . SER A 1 85 ? 4.085 -8.557 0.714 1.00 94.31 85 SER A N 1
ATOM 695 C CA . SER A 1 85 ? 5.068 -9.572 1.125 1.00 94.31 85 SER A CA 1
ATOM 696 C C . SER A 1 85 ? 5.952 -10.104 -0.011 1.00 94.31 85 SER A C 1
ATOM 698 O O . SER A 1 85 ? 6.892 -10.842 0.266 1.00 94.31 85 SER A O 1
ATOM 700 N N . GLY A 1 86 ? 5.659 -9.767 -1.272 1.00 90.81 86 GLY A N 1
ATOM 701 C CA . GLY A 1 86 ? 6.481 -10.162 -2.417 1.00 90.81 86 GLY A CA 1
ATOM 702 C C . GLY A 1 86 ? 7.763 -9.334 -2.541 1.00 90.81 86 GLY A C 1
ATOM 703 O O . GLY A 1 86 ? 7.848 -8.230 -2.018 1.00 90.81 86 GLY A O 1
ATOM 704 N N . ASP A 1 87 ? 8.744 -9.834 -3.296 1.00 89.62 87 ASP A N 1
ATOM 705 C CA . ASP A 1 87 ? 10.043 -9.159 -3.492 1.00 89.62 87 ASP A CA 1
ATOM 706 C C . ASP A 1 87 ? 10.071 -8.192 -4.688 1.00 89.62 87 ASP A C 1
ATOM 708 O O . ASP A 1 87 ? 11.088 -7.558 -4.960 1.00 89.62 87 ASP A O 1
ATOM 712 N N . VAL A 1 88 ? 9.001 -8.152 -5.484 1.00 90.81 88 VAL A N 1
ATOM 713 C CA . VAL A 1 88 ? 8.944 -7.374 -6.728 1.00 90.81 88 VAL A CA 1
ATOM 714 C C . VAL A 1 88 ? 8.436 -5.972 -6.422 1.00 90.81 88 VAL A C 1
ATOM 716 O O . VAL A 1 88 ? 7.374 -5.819 -5.811 1.00 90.81 88 VAL A O 1
ATOM 719 N N . LEU A 1 89 ? 9.152 -4.952 -6.902 1.00 89.62 89 LEU A N 1
ATOM 720 C CA . LEU A 1 89 ? 8.832 -3.547 -6.639 1.00 89.62 89 LEU A CA 1
ATOM 721 C C . LEU A 1 89 ? 7.383 -3.220 -7.020 1.00 89.62 89 LEU A C 1
ATOM 723 O O . LEU A 1 89 ? 6.632 -2.661 -6.220 1.00 89.62 89 LEU A O 1
ATOM 727 N N . GLU A 1 90 ? 6.956 -3.613 -8.222 1.00 91.31 90 GLU A N 1
ATOM 728 C CA . GLU A 1 90 ? 5.601 -3.343 -8.697 1.00 91.31 90 GLU A CA 1
ATOM 729 C C . GLU A 1 90 ? 4.529 -4.044 -7.861 1.00 91.31 90 GLU A C 1
ATOM 731 O O . GLU A 1 90 ? 3.438 -3.502 -7.746 1.00 91.31 90 GLU A O 1
ATOM 736 N N . GLU A 1 91 ? 4.804 -5.202 -7.249 1.00 95.12 91 GLU A N 1
ATOM 737 C CA . GLU A 1 91 ? 3.831 -5.877 -6.376 1.00 95.12 91 GLU A CA 1
ATOM 738 C C . GLU A 1 91 ? 3.569 -5.045 -5.112 1.00 95.12 91 GLU A C 1
ATOM 740 O O . GLU A 1 91 ? 2.410 -4.776 -4.776 1.00 95.12 91 GLU A O 1
ATOM 745 N N . LYS A 1 92 ? 4.636 -4.544 -4.475 1.00 95.19 92 LYS A N 1
ATOM 746 C CA . LYS A 1 92 ? 4.550 -3.671 -3.294 1.00 95.19 92 LYS A CA 1
ATOM 747 C C . LYS A 1 92 ? 3.902 -2.324 -3.616 1.00 95.19 92 LYS A C 1
ATOM 749 O O . LYS A 1 92 ? 2.997 -1.883 -2.907 1.00 95.19 92 LYS A O 1
ATOM 754 N N . VAL A 1 93 ? 4.296 -1.684 -4.720 1.00 93.25 93 VAL A N 1
ATOM 755 C CA . VAL A 1 93 ? 3.690 -0.415 -5.166 1.00 93.25 93 VAL A CA 1
ATOM 756 C C . VAL A 1 93 ? 2.209 -0.609 -5.517 1.00 93.25 93 VAL A C 1
ATOM 758 O O . VAL A 1 93 ? 1.368 0.223 -5.168 1.00 93.25 93 VAL A O 1
ATOM 761 N N . PHE A 1 94 ? 1.851 -1.727 -6.153 1.00 96.62 94 PHE A N 1
ATOM 762 C CA . PHE A 1 94 ? 0.459 -2.044 -6.467 1.00 96.62 94 PHE A CA 1
ATOM 763 C C . PHE A 1 94 ? -0.380 -2.245 -5.203 1.00 96.62 94 PHE A C 1
ATOM 765 O O . PHE A 1 94 ? -1.503 -1.743 -5.143 1.00 96.62 94 PHE A O 1
ATOM 772 N N . ALA A 1 95 ? 0.157 -2.916 -4.178 1.00 98.19 95 ALA A N 1
ATOM 773 C CA . ALA A 1 95 ? -0.499 -3.050 -2.877 1.00 98.19 95 ALA A CA 1
ATOM 774 C C . ALA A 1 95 ? -0.823 -1.683 -2.253 1.00 98.19 95 ALA A C 1
ATOM 776 O O . ALA A 1 95 ? -1.953 -1.457 -1.815 1.00 98.19 95 ALA A O 1
ATOM 777 N N . VAL A 1 96 ? 0.121 -0.739 -2.295 1.00 97.25 96 VAL A N 1
ATOM 778 C CA . VAL A 1 96 ? -0.103 0.643 -1.840 1.00 97.25 96 VAL A CA 1
ATOM 779 C C . VAL A 1 96 ? -1.206 1.323 -2.659 1.00 97.25 96 VAL A C 1
ATOM 781 O O . VAL A 1 96 ? -2.122 1.921 -2.093 1.00 97.25 96 VAL A O 1
ATOM 784 N N . PHE A 1 97 ? -1.200 1.190 -3.989 1.00 96.94 97 PHE A N 1
ATOM 785 C CA . PHE A 1 97 ? -2.230 1.789 -4.853 1.00 96.94 97 PHE A CA 1
ATOM 786 C C . PHE A 1 97 ? -3.615 1.138 -4.731 1.00 96.94 97 PHE A C 1
ATOM 788 O O . PHE A 1 97 ? -4.631 1.790 -4.988 1.00 96.94 97 PHE A O 1
ATOM 795 N N . LEU A 1 98 ? -3.704 -0.123 -4.306 1.00 98.38 98 LEU A N 1
ATOM 796 C CA . LEU A 1 98 ? -4.988 -0.727 -3.947 1.00 98.38 98 LEU A CA 1
ATOM 797 C C . LEU A 1 98 ? -5.623 -0.028 -2.741 1.00 98.38 98 LEU A C 1
ATOM 799 O O . LEU A 1 98 ? -6.849 0.037 -2.661 1.00 98.38 98 LEU A O 1
ATOM 803 N N . LEU A 1 99 ? -4.816 0.504 -1.826 1.00 98.38 99 LEU A N 1
ATOM 804 C CA . LEU A 1 99 ? -5.277 1.068 -0.558 1.00 98.38 99 LEU A CA 1
ATOM 805 C C . LEU A 1 99 ? -5.263 2.601 -0.524 1.00 98.38 99 LEU A C 1
ATOM 807 O O . LEU A 1 99 ? -5.905 3.195 0.342 1.00 98.38 99 LEU A O 1
ATOM 811 N N . GLU A 1 100 ? -4.587 3.256 -1.473 1.00 92.19 100 GLU A N 1
ATOM 812 C CA . GLU A 1 100 ? -4.535 4.715 -1.504 1.00 92.19 100 GLU A CA 1
ATOM 813 C C . GLU A 1 100 ? -5.939 5.336 -1.534 1.00 92.19 100 GLU A C 1
ATOM 815 O O . GLU A 1 100 ? -6.860 4.812 -2.171 1.00 92.19 100 GLU A O 1
ATOM 820 N N . LYS A 1 101 ? -6.099 6.492 -0.883 1.00 94.12 101 LYS A N 1
ATOM 821 C CA . LYS A 1 101 ? -7.384 7.208 -0.765 1.00 94.12 101 LYS A CA 1
ATOM 822 C C . LYS A 1 101 ? -8.496 6.430 -0.043 1.00 94.12 101 LYS A C 1
ATOM 824 O O . LYS A 1 101 ? -9.655 6.813 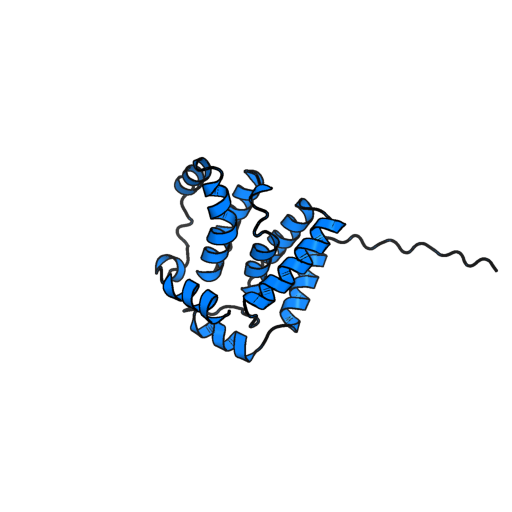-0.157 1.00 94.12 101 LYS A O 1
ATOM 829 N N . LEU A 1 102 ? -8.163 5.344 0.657 1.00 97.06 102 LEU A N 1
ATOM 830 C CA . LEU A 1 102 ? -9.063 4.647 1.584 1.00 97.06 102 LEU A CA 1
ATOM 831 C C . LEU A 1 102 ? -8.634 4.824 3.049 1.00 97.06 102 LEU A C 1
ATOM 833 O O . LEU A 1 102 ? -9.196 4.180 3.929 1.00 97.06 102 LEU A O 1
ATOM 837 N N . THR A 1 103 ? -7.631 5.664 3.320 1.00 94.88 103 THR A N 1
ATOM 838 C CA . THR A 1 103 ? -7.038 5.859 4.654 1.00 94.88 103 THR A CA 1
ATOM 839 C C . THR A 1 103 ? -8.003 6.444 5.679 1.00 94.88 103 THR A C 1
ATOM 841 O O . THR A 1 103 ? -7.823 6.234 6.872 1.00 94.88 103 THR A O 1
ATOM 844 N N . ASP A 1 104 ? -9.045 7.134 5.222 1.00 95.38 104 ASP A N 1
ATOM 845 C CA . ASP A 1 104 ? -10.177 7.604 6.027 1.00 95.38 104 ASP A CA 1
ATOM 846 C C . ASP A 1 104 ? -11.049 6.457 6.568 1.00 95.38 104 ASP A C 1
ATOM 848 O O . ASP A 1 104 ? -11.788 6.640 7.531 1.00 95.38 104 ASP A O 1
ATOM 852 N N . LYS A 1 105 ? -10.949 5.262 5.973 1.00 96.25 105 LYS A N 1
ATOM 853 C CA . LYS A 1 105 ? -11.686 4.053 6.374 1.00 96.25 105 LYS A CA 1
ATOM 854 C C . LYS A 1 105 ? -10.887 3.129 7.289 1.00 96.25 105 LYS A C 1
ATOM 856 O O . LYS A 1 105 ? -11.376 2.054 7.629 1.00 96.25 105 LYS A O 1
ATOM 861 N N . PHE A 1 106 ? -9.661 3.508 7.635 1.00 96.12 106 PHE A N 1
ATOM 862 C CA . PHE A 1 106 ? -8.728 2.685 8.394 1.00 96.12 106 PHE A CA 1
ATOM 863 C C . PHE A 1 106 ? -8.555 3.208 9.819 1.00 96.12 106 PHE A C 1
ATOM 865 O O . PHE A 1 106 ? -8.486 4.415 10.064 1.00 96.12 106 PHE A O 1
ATOM 872 N N . ALA A 1 107 ? -8.454 2.279 10.765 1.00 94.06 107 ALA A N 1
ATOM 873 C CA . ALA A 1 107 ? -8.276 2.563 12.178 1.00 94.06 107 ALA A CA 1
ATOM 874 C C . ALA A 1 107 ? -6.881 2.113 12.643 1.00 94.06 107 ALA A C 1
ATOM 876 O O . ALA A 1 107 ? -5.971 1.865 11.850 1.00 94.06 107 ALA A O 1
ATOM 877 N N . ASP A 1 108 ? -6.684 2.059 13.956 1.00 93.62 108 ASP A N 1
ATOM 878 C CA . ASP A 1 108 ? -5.396 1.699 14.548 1.00 93.62 108 ASP A CA 1
ATOM 879 C C . ASP A 1 108 ? -4.920 0.267 14.226 1.00 93.62 108 ASP A C 1
ATOM 881 O O . ASP A 1 108 ? -3.708 0.081 14.106 1.00 93.62 108 ASP A O 1
ATOM 885 N N . PRO A 1 109 ? -5.790 -0.750 14.036 1.00 95.38 109 PRO A N 1
ATOM 886 C CA . PRO A 1 109 ? -5.346 -2.064 13.571 1.00 95.38 109 PRO A CA 1
ATOM 887 C C . PRO A 1 109 ? -4.685 -2.016 12.190 1.00 95.38 109 PRO A C 1
ATOM 889 O O . PRO A 1 109 ? -3.611 -2.588 12.004 1.00 95.38 109 PRO A O 1
ATOM 892 N N . GLU A 1 110 ? -5.282 -1.303 11.232 1.00 97.12 110 GLU A N 1
ATOM 893 C CA . GLU A 1 110 ? -4.707 -1.145 9.894 1.00 97.12 110 GLU A CA 1
ATOM 894 C C . GLU A 1 110 ? -3.455 -0.267 9.921 1.00 97.12 110 GLU A C 1
ATOM 896 O O . GLU A 1 110 ? -2.495 -0.553 9.211 1.00 97.12 110 GLU A O 1
ATOM 901 N N . PHE A 1 111 ? -3.415 0.749 10.788 1.00 94.94 111 PHE A N 1
ATOM 902 C CA . PHE A 1 111 ? -2.202 1.538 10.996 1.00 94.94 111 PHE A CA 1
ATOM 903 C C . PHE A 1 111 ? -1.028 0.653 11.433 1.00 94.94 111 PHE A C 1
ATOM 905 O O . PHE A 1 111 ? 0.028 0.686 10.806 1.00 94.94 111 PHE A O 1
ATOM 912 N N . LYS A 1 112 ? -1.237 -0.210 12.437 1.00 93.56 112 LYS A N 1
ATOM 913 C CA . LYS A 1 112 ? -0.224 -1.170 12.907 1.00 93.56 112 LYS A CA 1
ATOM 914 C C . LYS A 1 112 ? 0.178 -2.177 11.830 1.00 93.56 112 LYS A C 1
ATOM 916 O O . LYS A 1 112 ? 1.337 -2.582 11.769 1.00 93.56 112 LYS A O 1
ATOM 921 N N . LEU A 1 113 ? -0.761 -2.584 10.971 1.00 96.00 113 LEU A N 1
ATOM 922 C CA . LEU A 1 113 ? -0.447 -3.420 9.813 1.00 96.00 113 LEU A CA 1
ATOM 923 C C . LEU A 1 113 ? 0.527 -2.696 8.874 1.00 96.00 113 LEU A C 1
ATOM 925 O O . LEU A 1 113 ? 1.558 -3.268 8.525 1.00 96.00 113 LEU A O 1
ATOM 929 N N . PHE A 1 114 ? 0.252 -1.440 8.519 1.00 95.31 114 PHE A N 1
ATOM 930 C CA . PHE A 1 114 ? 1.137 -0.654 7.653 1.00 95.31 114 PHE A CA 1
ATOM 931 C C . PHE A 1 114 ? 2.476 -0.323 8.321 1.00 95.31 114 PHE A C 1
ATOM 933 O O . PHE A 1 114 ? 3.502 -0.337 7.650 1.00 95.31 114 PHE A O 1
ATOM 940 N N . GLU A 1 115 ? 2.516 -0.106 9.637 1.00 91.56 115 GLU A N 1
ATOM 941 C CA . GLU A 1 115 ? 3.785 -0.018 10.373 1.00 91.56 115 GLU A CA 1
ATOM 942 C C . GLU A 1 115 ? 4.591 -1.316 10.241 1.00 91.56 115 GLU A C 1
ATOM 944 O O . GLU A 1 115 ? 5.788 -1.277 9.964 1.00 91.56 115 GLU A O 1
ATOM 949 N N . SER A 1 116 ? 3.945 -2.481 10.364 1.00 93.25 116 SER A N 1
ATOM 950 C CA . SER A 1 116 ? 4.632 -3.773 10.235 1.00 93.25 116 SER A CA 1
ATOM 951 C C . SER A 1 116 ? 5.232 -4.007 8.843 1.00 93.25 116 SER A C 1
ATOM 953 O O . SER A 1 116 ? 6.208 -4.748 8.707 1.00 93.25 116 SER A O 1
ATOM 955 N N . TRP A 1 117 ? 4.679 -3.361 7.811 1.00 95.25 117 TRP A N 1
ATOM 956 C CA . TRP A 1 117 ? 5.196 -3.411 6.445 1.00 95.25 117 TRP A CA 1
ATOM 957 C C . TRP A 1 117 ? 6.536 -2.687 6.295 1.00 95.25 117 TRP A C 1
ATOM 959 O O . TRP A 1 117 ? 7.303 -3.058 5.410 1.00 95.25 117 TRP A O 1
ATOM 969 N N . LEU A 1 118 ? 6.877 -1.742 7.183 1.00 90.50 118 LEU A N 1
ATOM 970 C CA . LEU A 1 118 ? 8.185 -1.073 7.166 1.00 90.50 118 LEU A CA 1
ATOM 971 C C . LEU A 1 118 ? 9.347 -2.071 7.296 1.00 90.50 118 LEU A C 1
ATOM 973 O O . LEU A 1 118 ? 10.390 -1.881 6.683 1.00 90.50 118 LEU A O 1
ATOM 977 N N . ASN A 1 119 ? 9.140 -3.182 8.010 1.00 89.56 119 ASN A N 1
ATOM 978 C CA . ASN A 1 119 ? 10.135 -4.253 8.155 1.00 89.56 119 ASN A CA 1
ATOM 979 C C . ASN A 1 119 ? 10.323 -5.103 6.886 1.00 89.56 119 ASN A C 1
ATOM 981 O O . ASN A 1 119 ? 11.201 -5.959 6.847 1.00 89.56 119 ASN A O 1
ATOM 985 N N . ARG A 1 120 ? 9.465 -4.925 5.876 1.00 91.06 120 ARG A N 1
ATOM 986 C CA . ARG A 1 120 ? 9.480 -5.678 4.613 1.00 91.06 120 ARG A CA 1
ATOM 987 C C . ARG A 1 120 ? 10.001 -4.835 3.452 1.00 91.06 120 ARG A C 1
ATOM 989 O O . ARG A 1 120 ? 9.954 -5.291 2.314 1.00 91.06 120 ARG A O 1
ATOM 996 N N . ILE A 1 121 ? 10.449 -3.610 3.717 1.00 87.81 121 ILE A N 1
ATOM 997 C CA . ILE A 1 121 ? 10.951 -2.680 2.709 1.00 87.81 121 ILE A CA 1
ATOM 998 C C . ILE A 1 121 ? 12.399 -3.002 2.358 1.00 87.81 121 ILE A C 1
ATOM 1000 O O . ILE A 1 121 ? 13.227 -3.220 3.236 1.00 87.81 121 ILE A O 1
ATOM 1004 N N . SER A 1 122 ? 12.694 -2.968 1.063 1.00 84.94 122 SER A N 1
ATOM 1005 C CA . SER A 1 122 ? 14.027 -3.196 0.497 1.00 84.94 122 SER A CA 1
ATOM 1006 C C . SER A 1 122 ? 14.597 -1.988 -0.246 1.00 84.94 122 SER A C 1
ATOM 1008 O O . SER A 1 122 ? 15.757 -2.025 -0.642 1.00 84.94 122 SER A O 1
ATOM 1010 N N . SER A 1 123 ? 13.810 -0.930 -0.457 1.00 82.88 123 SER A N 1
ATOM 1011 C CA . SER A 1 123 ? 14.243 0.251 -1.209 1.00 82.88 123 SER A CA 1
ATOM 1012 C C . SER A 1 123 ? 13.562 1.533 -0.736 1.00 82.88 123 SER A C 1
ATOM 1014 O O . SER A 1 123 ? 12.443 1.513 -0.212 1.00 82.88 123 SER A O 1
ATOM 1016 N N . TRP A 1 124 ? 14.202 2.676 -0.986 1.00 82.50 124 TRP A N 1
ATOM 1017 C CA . TRP A 1 124 ? 13.620 3.996 -0.716 1.00 82.50 124 TRP A CA 1
ATOM 1018 C C . TRP A 1 124 ? 12.285 4.226 -1.436 1.00 82.50 124 TRP A C 1
ATOM 1020 O O . TRP A 1 124 ? 11.398 4.868 -0.885 1.00 82.50 124 TRP A O 1
ATOM 1030 N N . ALA A 1 125 ? 12.096 3.666 -2.634 1.00 82.25 125 ALA A N 1
ATOM 1031 C CA . ALA A 1 125 ? 10.869 3.857 -3.408 1.00 82.25 125 ALA A CA 1
ATOM 1032 C C . ALA A 1 125 ? 9.654 3.190 -2.741 1.00 82.25 125 ALA A C 1
ATOM 1034 O O . ALA A 1 125 ? 8.548 3.736 -2.752 1.00 82.25 125 ALA A O 1
ATOM 1035 N N . GLU A 1 126 ? 9.859 2.020 -2.134 1.00 86.94 126 GLU A N 1
ATOM 1036 C CA . GLU A 1 126 ? 8.831 1.325 -1.354 1.00 86.94 126 GLU A CA 1
ATOM 1037 C C . GLU A 1 126 ? 8.503 2.081 -0.062 1.00 86.94 126 GLU A C 1
ATOM 1039 O O . GLU A 1 126 ? 7.327 2.201 0.288 1.00 86.94 126 GLU A O 1
ATOM 1044 N N . HIS A 1 127 ? 9.529 2.611 0.617 1.00 87.56 127 HIS A N 1
ATOM 1045 C CA . HIS A 1 127 ? 9.375 3.442 1.814 1.00 87.56 127 HIS A CA 1
ATOM 1046 C C . HIS A 1 127 ? 8.570 4.699 1.538 1.00 87.56 127 HIS A C 1
ATOM 1048 O O . HIS A 1 127 ? 7.509 4.880 2.141 1.00 87.56 127 HIS A O 1
ATOM 1054 N N . ASP A 1 128 ? 8.996 5.494 0.561 1.00 85.19 128 ASP A N 1
ATOM 1055 C CA . ASP A 1 128 ? 8.306 6.719 0.179 1.00 85.19 128 ASP A CA 1
ATOM 1056 C C . ASP A 1 128 ? 6.872 6.424 -0.262 1.00 85.19 128 ASP A C 1
ATOM 1058 O O . ASP A 1 128 ? 5.947 7.129 0.138 1.00 85.19 128 ASP A O 1
ATOM 1062 N N . GLY A 1 129 ? 6.647 5.351 -1.027 1.00 86.81 129 GLY A N 1
ATOM 1063 C CA . GLY A 1 129 ? 5.305 4.921 -1.414 1.00 86.81 129 GLY A CA 1
ATOM 1064 C C . GLY A 1 129 ? 4.418 4.595 -0.207 1.00 86.81 129 GLY A C 1
ATOM 1065 O O . GLY A 1 129 ? 3.322 5.146 -0.070 1.00 86.81 129 GLY A O 1
ATOM 1066 N N . LEU A 1 130 ? 4.882 3.720 0.686 1.00 92.31 130 LEU A N 1
ATOM 1067 C CA . LEU A 1 130 ? 4.125 3.309 1.868 1.00 92.31 130 LEU A CA 1
ATOM 1068 C C . LEU A 1 130 ? 3.828 4.497 2.792 1.00 92.31 130 LEU A C 1
ATOM 1070 O O . LEU A 1 130 ? 2.681 4.699 3.209 1.00 92.31 130 LEU A O 1
ATOM 1074 N N . VAL A 1 131 ? 4.852 5.299 3.090 1.00 89.81 131 VAL A N 1
ATOM 1075 C CA . VAL A 1 131 ? 4.725 6.429 4.007 1.00 89.81 131 VAL A CA 1
ATOM 1076 C C . VAL A 1 131 ? 3.828 7.502 3.410 1.00 89.81 131 VAL A C 1
ATOM 1078 O O . VAL A 1 131 ? 2.876 7.924 4.062 1.00 89.81 131 VAL A O 1
ATOM 1081 N N . HIS A 1 132 ? 4.079 7.917 2.170 1.00 89.12 132 HIS A N 1
ATOM 1082 C CA . HIS A 1 132 ? 3.360 9.029 1.558 1.00 89.12 132 HIS A CA 1
ATOM 1083 C C . HIS A 1 132 ? 1.872 8.733 1.350 1.00 89.12 132 HIS A C 1
ATOM 1085 O O . HIS A 1 132 ? 1.035 9.600 1.602 1.00 89.12 132 HIS A O 1
ATOM 1091 N N . TYR A 1 133 ? 1.527 7.528 0.886 1.00 92.81 133 TYR A N 1
ATOM 1092 C CA . TYR A 1 133 ? 0.149 7.225 0.492 1.00 92.81 133 TYR A CA 1
ATOM 1093 C C . TYR A 1 133 ? -0.704 6.611 1.605 1.00 92.81 133 TYR A C 1
ATOM 1095 O O . TYR A 1 133 ? -1.926 6.764 1.542 1.00 92.81 133 TYR A O 1
ATOM 1103 N N . LEU A 1 134 ? -0.112 5.926 2.595 1.00 95.25 134 LEU A N 1
ATOM 1104 C CA . LEU A 1 134 ? -0.867 5.233 3.651 1.00 95.25 134 LEU A CA 1
ATOM 1105 C C . LEU A 1 134 ? -0.595 5.798 5.047 1.00 95.25 134 LEU A C 1
ATOM 1107 O O . LEU A 1 134 ? -1.528 6.248 5.710 1.00 95.25 134 LEU A O 1
ATOM 1111 N N . ILE A 1 135 ? 0.664 5.823 5.492 1.00 92.75 135 ILE A N 1
ATOM 1112 C CA . ILE A 1 135 ? 0.993 6.186 6.882 1.00 92.75 135 ILE A CA 1
ATOM 1113 C C . ILE A 1 135 ? 0.783 7.684 7.136 1.00 92.75 135 ILE A C 1
ATOM 1115 O O . ILE A 1 135 ? 0.090 8.051 8.083 1.00 92.75 135 ILE A O 1
ATOM 1119 N N . ALA A 1 136 ? 1.338 8.563 6.298 1.00 90.50 136 ALA A N 1
ATOM 1120 C CA . ALA A 1 136 ? 1.288 10.008 6.509 1.00 90.50 136 ALA A CA 1
ATOM 1121 C C . ALA A 1 136 ? -0.150 10.563 6.535 1.00 90.50 136 ALA A C 1
ATOM 1123 O O . ALA A 1 136 ? -0.456 11.316 7.460 1.00 90.50 136 ALA A O 1
ATOM 1124 N N . PRO A 1 137 ? -1.076 10.164 5.636 1.00 92.19 137 PRO A N 1
ATOM 1125 C CA . PRO A 1 137 ? -2.480 10.560 5.750 1.00 92.19 137 PRO A CA 1
ATOM 1126 C C . PRO A 1 137 ? -3.142 10.076 7.048 1.00 92.19 137 PRO A C 1
ATOM 1128 O O . PRO A 1 137 ? -3.923 10.808 7.653 1.00 92.19 137 PRO A O 1
ATOM 1131 N N . MET A 1 138 ? -2.811 8.866 7.514 1.00 94.25 138 MET A N 1
ATOM 1132 C CA . MET A 1 138 ? -3.343 8.329 8.771 1.00 94.25 138 MET A CA 1
ATOM 1133 C C . MET A 1 138 ? -2.783 9.040 10.009 1.00 94.25 138 MET A C 1
ATOM 1135 O O . MET A 1 138 ? -3.515 9.191 10.989 1.00 94.25 138 MET A O 1
ATOM 1139 N N . VAL A 1 139 ? -1.524 9.488 9.972 1.00 92.88 139 VAL A N 1
ATOM 1140 C CA . VAL A 1 139 ? -0.911 10.328 11.016 1.00 92.88 139 VAL A CA 1
ATOM 1141 C C . VAL A 1 139 ? -1.489 11.740 10.988 1.00 92.88 139 VAL A C 1
ATOM 1143 O O . VAL A 1 139 ? -1.808 12.285 12.038 1.00 92.88 139 VAL A O 1
ATOM 1146 N N . ALA A 1 140 ? -1.689 12.326 9.806 1.00 90.06 140 ALA A N 1
ATOM 1147 C CA . ALA A 1 140 ? -2.306 13.644 9.671 1.00 90.06 140 ALA A CA 1
ATOM 1148 C C . ALA 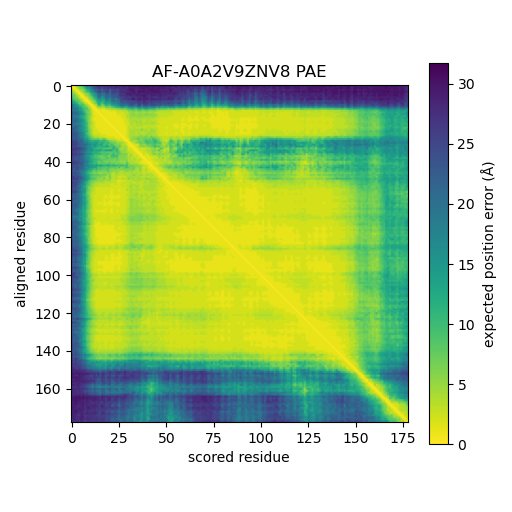A 1 140 ? -3.737 13.667 10.239 1.00 90.06 140 ALA A C 1
ATOM 1150 O O . ALA A 1 140 ? -4.133 14.647 10.864 1.00 90.06 140 ALA A O 1
ATOM 1151 N N . ALA A 1 141 ? -4.489 12.574 10.069 1.00 92.12 141 ALA A N 1
ATOM 1152 C CA . ALA A 1 141 ? -5.824 12.418 10.646 1.00 92.12 141 ALA A CA 1
ATOM 1153 C C . ALA A 1 141 ? -5.817 12.182 12.171 1.00 92.12 141 ALA A C 1
ATOM 1155 O O . ALA A 1 141 ? -6.799 12.498 12.839 1.00 92.12 141 ALA A O 1
ATOM 1156 N N . ASN A 1 142 ? -4.737 11.623 12.730 1.00 90.94 142 ASN A N 1
ATOM 1157 C CA . ASN A 1 142 ? -4.573 11.416 14.170 1.00 90.94 142 ASN A CA 1
ATOM 1158 C C . ASN A 1 142 ? -3.088 11.532 14.584 1.00 90.94 142 ASN A C 1
ATOM 1160 O O . ASN A 1 142 ? -2.363 10.528 14.553 1.00 90.94 142 ASN A O 1
ATOM 1164 N N . PRO A 1 143 ? -2.633 12.723 15.021 1.00 87.19 143 PRO A N 1
ATOM 1165 C CA . PRO A 1 143 ? -1.230 12.975 15.357 1.00 87.19 143 PRO A CA 1
ATOM 1166 C C . PRO A 1 143 ? -0.664 12.116 16.498 1.00 87.19 143 PRO A C 1
ATOM 1168 O O . PRO A 1 143 ? 0.552 11.944 16.582 1.00 87.19 143 PRO A O 1
ATOM 1171 N N . GLU A 1 144 ? -1.501 11.519 17.357 1.00 86.69 144 GLU A N 1
ATOM 1172 C CA . GLU A 1 144 ? -1.030 10.613 18.419 1.00 86.69 144 GLU A CA 1
ATOM 1173 C C . GLU A 1 144 ? -0.327 9.368 17.858 1.00 86.69 144 GLU A C 1
ATOM 1175 O O . GLU A 1 144 ? 0.563 8.805 18.504 1.00 86.69 144 GLU A O 1
ATOM 1180 N N . ARG A 1 145 ? -0.648 8.983 16.616 1.00 84.25 145 ARG A N 1
ATOM 1181 C CA . ARG A 1 145 ? 0.027 7.897 15.893 1.00 84.25 145 ARG A CA 1
ATOM 1182 C C . ARG A 1 145 ? 1.510 8.191 15.648 1.00 84.25 145 ARG A C 1
ATOM 1184 O O . ARG A 1 145 ? 2.324 7.277 15.740 1.00 84.25 145 ARG A O 1
ATOM 1191 N N . ALA A 1 146 ? 1.897 9.456 15.457 1.00 77.75 146 ALA A N 1
ATOM 1192 C CA . ALA A 1 146 ? 3.308 9.831 15.317 1.00 77.75 146 ALA A CA 1
ATOM 1193 C C . ALA A 1 146 ? 4.115 9.511 16.585 1.00 77.75 146 ALA A C 1
ATOM 1195 O O . ALA A 1 146 ? 5.252 9.049 16.512 1.00 77.75 146 ALA A O 1
ATOM 1196 N N . LYS A 1 147 ? 3.513 9.693 17.768 1.00 73.88 147 LYS A N 1
ATOM 1197 C CA . LYS A 1 147 ? 4.173 9.363 19.038 1.00 73.88 147 LYS A CA 1
ATOM 1198 C C . LYS A 1 147 ? 4.374 7.856 19.198 1.00 73.88 147 LYS A C 1
ATOM 1200 O O . LYS A 1 147 ? 5.326 7.447 19.854 1.00 73.88 147 LYS A O 1
ATOM 1205 N N . ALA A 1 148 ? 3.491 7.030 18.632 1.00 68.88 148 ALA A N 1
ATOM 1206 C CA . ALA A 1 148 ? 3.669 5.578 18.615 1.00 68.88 148 ALA A CA 1
ATOM 1207 C C . ALA A 1 148 ? 4.878 5.178 17.753 1.00 68.88 148 ALA A C 1
ATOM 1209 O O . ALA A 1 148 ? 5.741 4.455 18.249 1.00 68.88 148 ALA A O 1
ATOM 1210 N N . MET A 1 149 ? 4.999 5.753 16.550 1.00 66.50 149 MET A N 1
ATOM 1211 C CA . MET A 1 149 ? 6.136 5.524 15.647 1.00 66.50 149 MET A CA 1
ATOM 1212 C C . MET A 1 149 ? 7.478 5.984 16.231 1.00 66.50 149 MET A C 1
ATOM 1214 O O . MET A 1 149 ? 8.489 5.321 16.052 1.00 66.50 149 MET A O 1
ATOM 1218 N N . LEU A 1 150 ? 7.506 7.112 16.949 1.00 62.81 150 LEU A N 1
ATOM 1219 C CA . LEU A 1 150 ? 8.736 7.617 17.577 1.00 62.81 150 LEU A CA 1
ATOM 1220 C C . LEU A 1 150 ? 9.180 6.782 18.791 1.00 62.81 150 LEU A C 1
ATOM 1222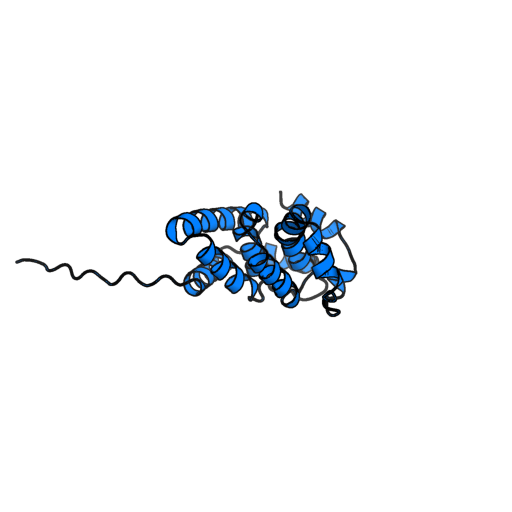 O O . LEU A 1 150 ? 10.360 6.788 19.131 1.00 62.81 150 LEU A O 1
ATOM 1226 N N . ARG A 1 151 ? 8.253 6.079 19.461 1.00 60.31 151 ARG A N 1
ATOM 1227 C CA . ARG A 1 151 ? 8.550 5.223 20.627 1.00 60.31 151 ARG A CA 1
ATOM 1228 C C . ARG A 1 151 ? 8.973 3.809 20.241 1.00 60.31 151 ARG A C 1
ATOM 1230 O O . ARG A 1 151 ? 9.821 3.231 20.912 1.00 60.31 151 ARG A O 1
ATOM 1237 N N . GLY A 1 152 ? 8.360 3.236 19.208 1.00 55.31 152 GLY A N 1
ATOM 1238 C CA . GLY A 1 152 ? 8.805 1.974 18.630 1.00 55.31 152 GLY A CA 1
ATOM 1239 C C . GLY A 1 152 ? 9.901 2.271 17.624 1.00 55.31 152 GLY A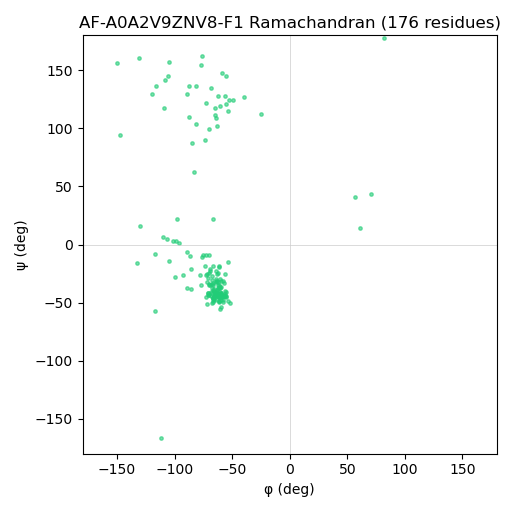 C 1
ATOM 1240 O O . GLY A 1 152 ? 9.564 2.498 16.471 1.00 55.31 152 GLY A O 1
ATOM 1241 N N . SER A 1 153 ? 11.163 2.341 18.077 1.00 49.31 153 SER A N 1
ATOM 1242 C CA . SER A 1 153 ? 12.353 2.621 17.259 1.00 49.31 153 SER A CA 1
ATOM 1243 C C . SER A 1 153 ? 12.145 2.228 15.801 1.00 49.31 153 SER A C 1
ATOM 1245 O O . SER A 1 153 ? 12.022 1.040 15.498 1.00 49.31 153 SER A O 1
ATOM 1247 N N . TYR A 1 154 ? 12.100 3.230 14.919 1.00 50.50 154 TYR A N 1
ATOM 1248 C CA . TYR A 1 154 ? 12.228 3.036 13.477 1.00 50.50 154 TYR A CA 1
ATOM 1249 C C . TYR A 1 154 ? 13.310 1.969 13.249 1.00 50.50 154 TYR A C 1
ATOM 1251 O O . TYR A 1 154 ? 14.380 2.102 13.856 1.00 50.50 154 TYR A O 1
ATOM 1259 N N . PRO A 1 155 ? 13.048 0.890 12.489 1.00 51.06 155 PRO A N 1
ATOM 1260 C CA . PRO A 1 155 ? 13.997 -0.210 12.401 1.00 51.06 155 PRO A CA 1
ATOM 1261 C C . PRO A 1 155 ? 15.350 0.348 11.954 1.00 51.06 155 PRO A C 1
ATOM 1263 O O . PRO A 1 155 ? 15.452 0.965 10.893 1.00 51.06 155 PRO A O 1
ATOM 1266 N N . GLY A 1 156 ? 16.386 0.147 12.776 1.00 47.84 156 GLY A N 1
ATOM 1267 C CA . GLY A 1 156 ? 17.769 0.595 12.545 1.00 47.84 156 GLY A CA 1
ATOM 1268 C C . GLY A 1 156 ? 18.466 -0.107 11.371 1.00 47.84 156 GLY A C 1
ATOM 1269 O O . GLY A 1 156 ? 19.687 -0.171 11.320 1.00 47.84 156 GLY A O 1
ATOM 1270 N N . ASN A 1 157 ? 17.676 -0.659 10.456 1.00 50.78 157 ASN A N 1
ATOM 1271 C CA . ASN A 1 157 ? 18.029 -1.477 9.311 1.00 50.78 157 ASN A CA 1
ATOM 1272 C C . ASN A 1 157 ? 17.343 -0.939 8.039 1.00 50.78 157 ASN A C 1
ATOM 1274 O O . ASN A 1 157 ? 17.274 -1.644 7.034 1.00 50.78 157 ASN A O 1
ATOM 1278 N N . ALA A 1 158 ? 16.839 0.304 8.067 1.00 54.66 158 ALA A N 1
ATOM 1279 C CA . ALA A 1 158 ? 16.491 1.020 6.846 1.00 54.66 158 ALA A CA 1
ATOM 1280 C C . ALA A 1 158 ? 17.719 1.004 5.915 1.00 54.66 158 ALA A C 1
ATOM 1282 O O . ALA A 1 158 ? 18.805 1.385 6.366 1.00 54.66 158 ALA A O 1
ATOM 1283 N N . PRO A 1 159 ? 17.589 0.517 4.667 1.00 57.12 159 PRO A N 1
ATOM 1284 C CA . PRO A 1 159 ? 18.733 0.427 3.778 1.00 57.12 159 PRO A CA 1
ATOM 1285 C C . PRO A 1 159 ? 19.347 1.818 3.567 1.00 57.12 159 PRO A C 1
ATOM 1287 O O . PRO A 1 159 ? 18.670 2.843 3.650 1.00 57.12 159 PRO A O 1
ATOM 1290 N N . GLU A 1 160 ? 20.667 1.862 3.391 1.00 55.44 160 GLU A N 1
ATOM 1291 C CA . GLU A 1 160 ? 21.463 3.099 3.424 1.00 55.44 160 GLU A CA 1
ATOM 1292 C C . GLU A 1 160 ? 20.977 4.152 2.406 1.00 55.44 160 GLU A C 1
ATOM 1294 O O . GLU A 1 160 ? 21.106 5.358 2.616 1.00 55.44 160 GLU A O 1
ATOM 1299 N N . ASP A 1 161 ? 20.329 3.706 1.329 1.00 57.56 161 ASP A N 1
ATOM 1300 C CA . ASP A 1 161 ? 19.687 4.542 0.317 1.00 57.56 161 ASP A CA 1
ATOM 1301 C C . ASP A 1 161 ? 18.399 5.243 0.799 1.00 57.56 161 ASP A C 1
ATOM 1303 O O . ASP A 1 161 ? 18.118 6.348 0.337 1.00 57.56 161 ASP A O 1
ATOM 1307 N N . VAL A 1 162 ? 17.661 4.669 1.756 1.00 57.47 162 VAL A N 1
ATOM 1308 C CA . VAL A 1 162 ? 16.524 5.312 2.447 1.00 57.47 162 VAL A CA 1
ATOM 1309 C C . VAL A 1 162 ? 17.017 6.464 3.325 1.00 57.47 162 VAL A C 1
ATOM 1311 O O . VAL A 1 162 ? 16.409 7.532 3.351 1.00 57.47 162 VAL A O 1
ATOM 1314 N N . LEU A 1 163 ? 18.138 6.270 4.028 1.00 51.47 163 LEU A N 1
ATOM 1315 C CA . LEU A 1 163 ? 18.721 7.274 4.928 1.00 51.47 163 LEU A CA 1
ATOM 1316 C C . LEU A 1 163 ? 19.483 8.376 4.173 1.00 51.47 163 LEU A C 1
ATOM 1318 O O . LEU A 1 163 ? 19.569 9.504 4.654 1.00 51.47 163 LEU A O 1
ATOM 1322 N N . SER A 1 164 ? 19.993 8.071 2.975 1.00 51.09 164 SER A N 1
ATOM 1323 C CA . SER A 1 164 ? 20.706 9.015 2.103 1.00 51.09 164 SER A CA 1
ATOM 1324 C C . SER A 1 164 ? 19.806 10.096 1.483 1.00 51.09 164 SER A C 1
ATOM 1326 O O . SER A 1 164 ? 20.341 11.035 0.895 1.00 51.09 164 SER A O 1
ATOM 1328 N N . GLY A 1 165 ? 18.475 9.997 1.608 1.00 47.78 165 GLY A N 1
ATOM 1329 C CA . GLY A 1 165 ? 17.558 11.130 1.450 1.00 47.78 165 GLY A CA 1
ATOM 1330 C C . GLY A 1 165 ? 17.636 11.886 0.123 1.00 47.78 165 GLY A C 1
ATOM 1331 O O . GLY A 1 165 ? 17.531 13.112 0.121 1.00 47.78 165 GLY A O 1
ATOM 1332 N N . ASP A 1 166 ? 17.776 11.200 -1.014 1.00 44.28 166 ASP A N 1
ATOM 1333 C CA . ASP A 1 166 ? 17.751 11.862 -2.324 1.00 44.28 166 ASP A CA 1
ATOM 1334 C C . ASP A 1 166 ? 16.297 12.074 -2.804 1.00 44.28 166 ASP A C 1
ATOM 1336 O O . ASP A 1 166 ? 15.833 11.545 -3.819 1.00 44.28 166 ASP A O 1
ATOM 1340 N N . HIS A 1 167 ? 15.536 12.867 -2.035 1.00 45.62 167 HIS A N 1
ATOM 1341 C CA . HIS A 1 167 ? 14.118 13.203 -2.267 1.00 45.62 167 HIS A CA 1
ATOM 1342 C C . HIS A 1 167 ? 13.829 13.777 -3.674 1.00 45.62 167 HIS A C 1
ATOM 1344 O O . HIS A 1 167 ? 12.670 13.852 -4.100 1.00 45.62 167 HIS A O 1
ATOM 1350 N N . GLN A 1 168 ? 14.861 14.195 -4.415 1.00 40.59 168 GLN A N 1
ATOM 1351 C CA . GLN A 1 168 ? 14.737 14.660 -5.794 1.00 40.59 168 GLN A CA 1
ATOM 1352 C C . GLN A 1 168 ? 14.451 13.523 -6.783 1.00 40.59 168 GLN A C 1
ATOM 1354 O O . GLN A 1 168 ? 13.703 13.749 -7.734 1.00 40.59 168 GLN A O 1
ATOM 1359 N N . ILE A 1 169 ? 14.944 12.299 -6.564 1.00 43.53 169 ILE A N 1
ATOM 1360 C CA . ILE A 1 169 ? 14.709 11.173 -7.488 1.00 43.53 169 ILE A CA 1
ATOM 1361 C C . ILE A 1 169 ? 13.225 10.778 -7.490 1.00 43.53 169 ILE A C 1
ATOM 1363 O O . ILE A 1 169 ? 12.642 10.571 -8.552 1.00 43.53 169 ILE A O 1
ATOM 1367 N N . VAL A 1 170 ? 12.576 10.792 -6.324 1.00 39.84 170 VAL A N 1
ATOM 1368 C CA . VAL A 1 170 ? 11.152 10.453 -6.134 1.00 39.84 170 VAL A CA 1
ATOM 1369 C C . VAL A 1 170 ? 10.252 11.404 -6.923 1.00 39.84 170 VAL A C 1
ATOM 1371 O O . VAL A 1 170 ? 9.372 10.980 -7.678 1.00 39.84 170 VAL A O 1
ATOM 1374 N N . ARG A 1 171 ? 10.504 12.713 -6.789 1.00 39.41 171 ARG A N 1
ATOM 1375 C CA . ARG A 1 171 ? 9.813 13.739 -7.576 1.00 39.41 171 ARG A CA 1
ATOM 1376 C C . ARG A 1 171 ? 10.148 13.598 -9.051 1.00 39.41 171 ARG A C 1
ATOM 1378 O O . ARG A 1 171 ? 9.240 13.670 -9.863 1.00 39.41 171 ARG A O 1
ATOM 1385 N N . ASN A 1 172 ? 11.398 13.330 -9.411 1.00 37.59 172 ASN A N 1
ATOM 1386 C CA . ASN A 1 172 ? 11.802 13.236 -10.809 1.00 37.59 172 ASN A CA 1
ATOM 1387 C C . ASN A 1 172 ? 11.231 11.999 -11.519 1.00 37.59 172 ASN A C 1
ATOM 1389 O O . ASN A 1 172 ? 10.856 12.124 -12.679 1.00 37.59 172 ASN A O 1
ATOM 1393 N N . ILE A 1 173 ? 11.070 10.848 -10.856 1.00 44.72 173 ILE A N 1
ATOM 1394 C CA . ILE A 1 173 ? 10.393 9.668 -11.425 1.00 44.72 173 ILE A CA 1
ATOM 1395 C C . ILE A 1 173 ? 8.878 9.904 -11.492 1.00 44.72 173 ILE A C 1
ATOM 1397 O O . ILE A 1 173 ? 8.270 9.683 -12.538 1.00 44.72 173 ILE A O 1
ATOM 1401 N N . ALA A 1 174 ? 8.258 10.429 -10.430 1.00 39.12 174 ALA A N 1
ATOM 1402 C CA . ALA A 1 174 ? 6.819 10.710 -10.421 1.00 39.12 174 ALA A CA 1
ATOM 1403 C C . ALA A 1 174 ? 6.403 11.849 -11.377 1.00 39.12 174 ALA A C 1
ATOM 1405 O O . ALA A 1 174 ? 5.264 11.865 -11.847 1.00 39.12 174 ALA A O 1
ATOM 1406 N N . VAL A 1 175 ? 7.304 12.798 -11.661 1.00 39.69 175 VAL A N 1
ATOM 1407 C CA . VAL A 1 175 ? 7.094 13.924 -12.588 1.00 39.69 175 VAL A CA 1
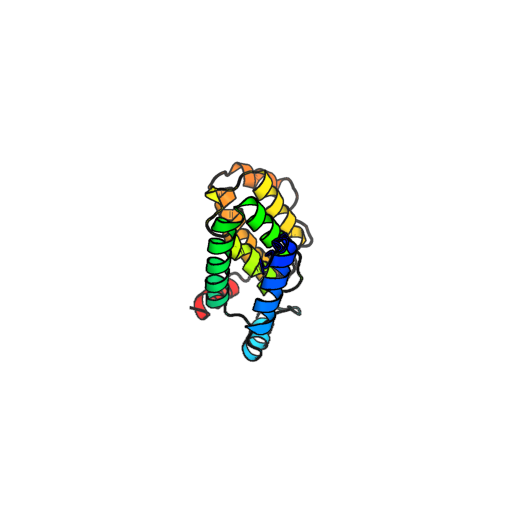ATOM 1408 C C . VAL A 1 175 ? 7.482 13.559 -14.024 1.00 39.69 175 VAL A C 1
ATOM 1410 O O . VAL A 1 175 ? 6.760 13.956 -14.931 1.00 39.69 175 VAL A O 1
ATOM 1413 N N . ARG A 1 176 ? 8.549 12.777 -14.267 1.00 37.38 176 ARG A N 1
ATOM 1414 C CA . ARG A 1 176 ? 8.912 12.320 -15.630 1.00 37.38 176 ARG A CA 1
ATOM 1415 C C . ARG A 1 176 ? 7.996 11.228 -16.185 1.00 37.38 176 ARG A C 1
ATOM 1417 O O . ARG A 1 176 ? 8.015 11.007 -17.388 1.00 37.38 176 ARG A O 1
ATOM 1424 N N . GLN A 1 177 ? 7.232 10.534 -15.340 1.00 44.47 177 GLN A N 1
ATOM 1425 C CA . GLN A 1 177 ? 6.281 9.495 -15.761 1.00 44.47 177 GLN A CA 1
ATOM 1426 C C . GLN A 1 177 ? 4.821 9.995 -15.864 1.00 44.47 177 GLN A C 1
ATOM 1428 O O . GLN A 1 177 ? 3.892 9.187 -15.769 1.00 44.47 177 GLN A O 1
ATOM 1433 N N . ARG A 1 178 ? 4.613 11.312 -16.023 1.00 36.00 178 ARG A N 1
ATOM 1434 C CA . ARG A 1 178 ? 3.323 11.927 -16.384 1.00 36.00 178 ARG A CA 1
ATOM 1435 C C . ARG A 1 178 ? 3.259 12.268 -17.862 1.00 36.00 178 ARG A C 1
ATOM 1437 O O . ARG A 1 178 ? 4.285 12.744 -18.388 1.00 36.00 178 ARG A O 1
#